Protein AF-A0A5T4PR77-F1 (afdb_monomer_lite)

Structure (mmCIF, N/CA/C/O backbone):
data_AF-A0A5T4PR77-F1
#
_entry.id   AF-A0A5T4PR77-F1
#
loop_
_atom_site.group_PDB
_atom_site.id
_atom_site.type_symbol
_atom_site.label_atom_id
_atom_site.label_alt_id
_atom_site.label_comp_id
_atom_site.label_asym_id
_atom_site.label_entity_id
_atom_site.label_seq_id
_atom_site.pdbx_PDB_ins_code
_atom_site.Cartn_x
_atom_site.Cartn_y
_atom_site.Cartn_z
_atom_site.occupancy
_atom_site.B_iso_or_equiv
_atom_site.auth_seq_id
_atom_site.auth_comp_id
_atom_site.auth_asym_id
_atom_site.auth_atom_id
_atom_site.pdbx_PDB_model_num
ATOM 1 N N . LYS A 1 1 ? 25.695 5.895 -19.991 1.00 68.62 1 LYS A N 1
ATOM 2 C CA . LYS A 1 1 ? 25.117 5.562 -18.665 1.00 68.62 1 LYS A CA 1
ATOM 3 C C . LYS A 1 1 ? 23.601 5.610 -18.777 1.00 68.62 1 LYS A C 1
ATOM 5 O O . LYS A 1 1 ? 23.110 6.420 -19.554 1.00 68.62 1 LYS A O 1
ATOM 10 N N . LYS A 1 2 ? 22.877 4.749 -18.058 1.00 84.50 2 LYS A N 1
ATOM 11 C CA . LYS A 1 2 ? 21.403 4.702 -18.085 1.00 84.50 2 LYS A CA 1
ATOM 12 C C . LYS A 1 2 ? 20.822 5.110 -16.736 1.00 84.50 2 LYS A C 1
ATOM 14 O O . LYS A 1 2 ? 21.389 4.762 -15.707 1.00 84.50 2 LYS A O 1
ATOM 19 N N . ILE A 1 3 ? 19.683 5.792 -16.725 1.00 86.69 3 ILE A N 1
ATOM 20 C CA . ILE A 1 3 ? 18.916 6.041 -15.499 1.00 86.69 3 ILE A CA 1
ATOM 21 C C . ILE A 1 3 ? 17.688 5.137 -15.555 1.00 86.69 3 ILE A C 1
ATOM 23 O O . ILE A 1 3 ? 16.826 5.313 -16.407 1.00 86.69 3 ILE A O 1
ATOM 27 N N . VAL A 1 4 ? 17.635 4.149 -14.665 1.00 89.81 4 VAL A N 1
ATOM 28 C CA . VAL A 1 4 ? 16.518 3.186 -14.559 1.00 89.81 4 VAL A CA 1
ATOM 29 C C . VAL A 1 4 ? 15.813 3.253 -13.210 1.00 89.81 4 VAL A C 1
ATOM 31 O O . VAL A 1 4 ? 14.782 2.620 -13.021 1.00 89.81 4 VAL A O 1
ATOM 34 N N . SER A 1 5 ? 16.372 4.017 -12.270 1.00 91.00 5 SER A N 1
ATOM 35 C CA . SER A 1 5 ? 15.780 4.208 -10.953 1.00 91.00 5 SER A CA 1
ATOM 36 C C . SER A 1 5 ? 15.000 5.515 -10.903 1.00 91.00 5 SER A C 1
ATOM 38 O O . SER A 1 5 ? 15.427 6.537 -11.446 1.00 91.00 5 SER A O 1
ATOM 40 N N . ILE A 1 6 ? 13.860 5.473 -10.227 1.00 90.62 6 ILE A N 1
ATOM 41 C CA . ILE A 1 6 ? 13.004 6.617 -9.945 1.00 90.62 6 ILE A CA 1
ATOM 42 C C . ILE A 1 6 ? 13.008 6.885 -8.443 1.00 90.62 6 ILE A C 1
ATOM 44 O O . ILE A 1 6 ? 12.949 5.963 -7.635 1.00 90.62 6 ILE A O 1
ATOM 48 N N . GLY A 1 7 ? 13.133 8.151 -8.069 1.00 90.19 7 GLY A N 1
ATOM 49 C CA . GLY A 1 7 ? 13.049 8.616 -6.695 1.00 90.19 7 GLY A CA 1
ATOM 50 C C . GLY A 1 7 ? 11.728 9.341 -6.520 1.00 90.19 7 GLY A C 1
ATOM 51 O O . GLY A 1 7 ? 11.489 10.308 -7.242 1.00 90.19 7 GLY A O 1
ATOM 52 N N . ILE A 1 8 ? 10.892 8.881 -5.595 1.00 89.12 8 ILE A N 1
ATOM 53 C CA . ILE A 1 8 ? 9.577 9.463 -5.339 1.00 89.12 8 ILE A CA 1
ATOM 54 C C . ILE A 1 8 ? 9.589 10.172 -3.986 1.00 89.12 8 ILE A C 1
ATOM 56 O O . ILE A 1 8 ? 9.955 9.583 -2.965 1.00 89.12 8 ILE A O 1
ATOM 60 N N . GLU A 1 9 ? 9.207 11.444 -4.009 1.00 86.56 9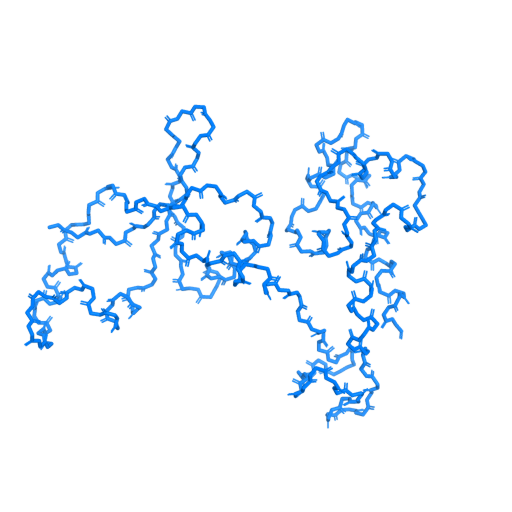 GLU A N 1
ATOM 61 C CA . GLU A 1 9 ? 9.025 12.294 -2.830 1.00 86.56 9 GLU A CA 1
ATOM 62 C C . GLU A 1 9 ? 7.549 12.272 -2.377 1.00 86.56 9 GLU A C 1
ATOM 64 O O . GLU A 1 9 ? 6.645 12.028 -3.184 1.00 86.56 9 GLU A O 1
ATOM 69 N N . ASP A 1 10 ? 7.310 12.536 -1.089 1.00 75.75 10 ASP A N 1
ATOM 70 C CA . ASP A 1 10 ? 5.979 12.712 -0.479 1.00 75.75 10 ASP A CA 1
ATOM 71 C C . ASP A 1 10 ? 5.039 11.488 -0.505 1.00 75.75 10 ASP A C 1
ATOM 73 O O . ASP A 1 10 ? 3.819 11.616 -0.619 1.00 75.75 10 ASP A O 1
ATOM 77 N N . LEU A 1 11 ? 5.580 10.280 -0.327 1.00 73.62 11 LEU A N 1
ATOM 78 C CA . LEU A 1 11 ? 4.808 9.029 -0.222 1.00 73.62 11 LEU A CA 1
ATOM 79 C C . LEU A 1 11 ? 4.141 8.822 1.154 1.00 73.62 11 LEU A C 1
ATOM 81 O O . LEU A 1 11 ? 4.173 7.735 1.717 1.00 73.62 11 LEU A O 1
ATOM 85 N N . ASN A 1 12 ? 3.527 9.858 1.720 1.00 69.19 12 ASN A N 1
ATOM 86 C CA . ASN A 1 12 ? 3.071 9.846 3.118 1.00 69.19 12 ASN A CA 1
ATOM 87 C C . ASN A 1 12 ? 1.622 9.353 3.299 1.00 69.19 12 ASN A C 1
ATOM 89 O O . ASN A 1 12 ? 0.987 9.688 4.297 1.00 69.19 12 ASN A O 1
ATOM 93 N N . THR A 1 13 ? 1.065 8.615 2.332 1.00 77.12 13 THR A N 1
ATOM 94 C CA . THR A 1 13 ? -0.332 8.151 2.389 1.00 77.12 13 THR A CA 1
ATOM 95 C C . THR A 1 13 ? -0.417 6.629 2.393 1.00 77.12 13 THR A C 1
ATOM 97 O O . THR A 1 13 ? 0.138 5.958 1.523 1.00 77.12 13 THR A O 1
ATOM 100 N N . ASP A 1 14 ? -1.183 6.082 3.338 1.00 78.31 14 ASP A N 1
ATOM 101 C CA . ASP A 1 14 ? -1.357 4.634 3.512 1.00 78.31 14 ASP A CA 1
ATOM 102 C C . ASP A 1 14 ? -1.921 3.945 2.259 1.00 78.31 14 ASP A C 1
ATOM 104 O O . ASP A 1 14 ? -1.537 2.819 1.932 1.00 78.31 14 ASP A O 1
ATOM 108 N N . LYS A 1 15 ? -2.799 4.636 1.516 1.00 80.12 15 LYS A N 1
ATOM 109 C CA . LYS A 1 15 ? -3.360 4.138 0.250 1.00 80.12 15 LYS A CA 1
ATOM 110 C C . LYS A 1 15 ? -2.268 3.872 -0.784 1.00 80.12 15 LYS A C 1
ATOM 112 O O . LYS A 1 15 ? -2.234 2.798 -1.382 1.00 80.12 15 LYS A O 1
ATOM 117 N N . ILE A 1 16 ? -1.359 4.826 -0.981 1.00 84.38 16 ILE A N 1
ATOM 118 C CA . ILE A 1 16 ? -0.278 4.688 -1.962 1.00 84.38 16 ILE A CA 1
ATOM 119 C C . ILE A 1 16 ? 0.772 3.700 -1.482 1.00 84.38 16 ILE A C 1
ATOM 121 O O . ILE A 1 16 ? 1.260 2.911 -2.285 1.00 84.38 16 ILE A O 1
ATOM 125 N N . GLU A 1 17 ? 1.053 3.661 -0.183 1.00 84.81 17 GLU A N 1
ATOM 126 C CA . GLU A 1 17 ? 1.957 2.670 0.400 1.00 84.81 17 GLU A CA 1
ATOM 127 C C . GLU A 1 17 ? 1.484 1.235 0.116 1.00 84.81 17 GLU A C 1
ATOM 129 O O . GLU A 1 17 ? 2.275 0.349 -0.230 1.00 84.81 17 GLU A O 1
ATOM 134 N N . ARG A 1 18 ? 0.166 1.010 0.183 1.00 84.75 18 ARG A N 1
ATOM 135 C CA . ARG A 1 18 ? -0.454 -0.269 -0.165 1.00 84.75 18 ARG A CA 1
ATOM 136 C C . ARG A 1 18 ? -0.342 -0.586 -1.653 1.00 84.75 18 ARG A C 1
ATOM 138 O O . ARG A 1 18 ? -0.012 -1.720 -1.988 1.00 84.75 18 ARG A O 1
ATOM 145 N N . VAL A 1 19 ? -0.561 0.396 -2.529 1.00 87.75 19 VAL A N 1
ATOM 146 C CA . VAL A 1 19 ? -0.381 0.229 -3.982 1.00 87.75 19 VAL A CA 1
ATOM 147 C C . VAL A 1 19 ? 1.074 -0.087 -4.323 1.00 87.75 19 VAL A C 1
ATOM 149 O O . VAL A 1 19 ? 1.328 -1.048 -5.038 1.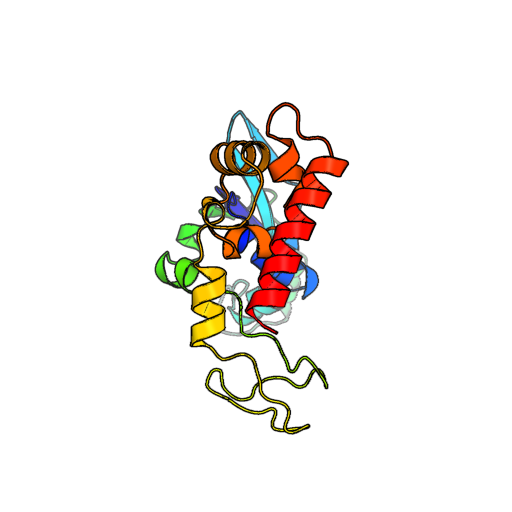00 87.75 19 VAL A O 1
ATOM 152 N N . ILE A 1 20 ? 2.035 0.663 -3.781 1.00 89.69 20 ILE A N 1
ATOM 153 C CA . ILE A 1 20 ? 3.470 0.423 -3.992 1.00 89.69 20 ILE A CA 1
ATOM 154 C C . ILE A 1 20 ? 3.839 -0.979 -3.533 1.00 89.69 20 ILE A C 1
ATOM 156 O O . ILE A 1 20 ? 4.502 -1.710 -4.261 1.00 89.69 20 ILE A O 1
ATOM 160 N N . SER A 1 21 ? 3.358 -1.382 -2.361 1.00 88.62 21 SER A N 1
ATOM 161 C CA . SER A 1 21 ? 3.607 -2.728 -1.866 1.00 88.62 21 SER A CA 1
ATOM 162 C C . SER A 1 21 ? 3.029 -3.805 -2.777 1.00 88.62 21 SER A C 1
ATOM 164 O O . SER A 1 21 ? 3.719 -4.771 -3.066 1.00 88.62 21 SER A O 1
ATOM 166 N N . PHE A 1 22 ? 1.801 -3.625 -3.270 1.00 89.62 22 PHE A N 1
ATOM 167 C CA . PHE A 1 22 ? 1.204 -4.544 -4.237 1.00 89.62 22 PHE A CA 1
ATOM 168 C C . PHE A 1 22 ? 2.045 -4.632 -5.519 1.00 89.62 22 PHE A C 1
ATOM 170 O O . PHE A 1 22 ? 2.282 -5.724 -6.023 1.00 89.62 22 PHE A O 1
ATOM 177 N N . LEU A 1 23 ? 2.550 -3.501 -6.026 1.00 91.69 23 LEU A N 1
ATOM 178 C CA . LEU A 1 23 ? 3.436 -3.483 -7.194 1.00 91.69 23 LEU A CA 1
ATOM 179 C C . LEU A 1 23 ? 4.765 -4.204 -6.927 1.00 91.69 23 LEU A C 1
ATOM 181 O O . LEU A 1 23 ? 5.283 -4.856 -7.832 1.00 91.69 23 LEU A O 1
ATOM 185 N N . ILE A 1 24 ? 5.303 -4.105 -5.708 1.00 92.38 24 ILE A N 1
ATOM 186 C CA . ILE A 1 24 ? 6.510 -4.829 -5.290 1.00 92.38 24 ILE A CA 1
ATOM 187 C C . ILE A 1 24 ? 6.237 -6.332 -5.195 1.00 92.38 24 ILE A C 1
ATOM 189 O O . ILE A 1 24 ? 6.974 -7.128 -5.769 1.00 92.38 24 ILE A O 1
ATOM 193 N N . GLU A 1 25 ? 5.154 -6.723 -4.525 1.00 91.69 25 GLU A N 1
ATOM 194 C CA . GLU A 1 25 ? 4.728 -8.118 -4.360 1.00 91.69 25 GLU A CA 1
ATOM 195 C C . GLU A 1 25 ? 4.424 -8.784 -5.714 1.00 91.69 25 GLU A C 1
ATOM 197 O O . GLU A 1 25 ? 4.760 -9.946 -5.927 1.00 91.69 25 GLU A O 1
ATOM 202 N N . ALA A 1 26 ? 3.861 -8.032 -6.664 1.00 92.88 26 ALA A N 1
ATOM 203 C CA . ALA A 1 26 ? 3.625 -8.478 -8.035 1.00 92.88 26 ALA A CA 1
ATOM 204 C C . ALA A 1 26 ? 4.892 -8.485 -8.919 1.00 92.88 26 ALA A C 1
ATOM 206 O O . ALA A 1 26 ? 4.813 -8.844 -10.094 1.00 92.88 26 ALA A O 1
ATOM 207 N N . GLY A 1 27 ? 6.051 -8.062 -8.398 1.00 92.06 27 GLY A N 1
ATOM 208 C CA . GLY A 1 27 ? 7.317 -8.007 -9.138 1.00 92.06 27 GLY A CA 1
ATOM 209 C C . GLY A 1 27 ? 7.378 -6.915 -10.212 1.00 92.06 27 GLY A C 1
ATOM 210 O O . GLY A 1 27 ? 8.222 -6.967 -11.103 1.00 92.06 27 GLY A O 1
ATOM 211 N N . LEU A 1 28 ? 6.487 -5.923 -10.162 1.00 93.62 28 LEU A N 1
ATOM 212 C CA . LEU A 1 28 ? 6.427 -4.827 -11.136 1.00 93.62 28 LEU A CA 1
ATOM 213 C C . LEU A 1 28 ? 7.348 -3.660 -10.758 1.00 93.62 28 LEU A C 1
ATOM 215 O O . LEU A 1 28 ? 7.720 -2.850 -11.613 1.00 93.62 28 LEU A O 1
ATOM 219 N N . LEU A 1 29 ? 7.713 -3.575 -9.481 1.00 93.88 29 LEU A N 1
ATOM 220 C CA . LEU A 1 29 ? 8.524 -2.519 -8.899 1.00 93.88 29 LEU A CA 1
ATOM 221 C C . LEU A 1 29 ? 9.511 -3.129 -7.895 1.00 93.88 29 LEU A C 1
ATOM 223 O O . LEU A 1 29 ? 9.145 -4.007 -7.126 1.00 93.88 29 LEU A O 1
ATOM 227 N N . TYR A 1 30 ? 10.747 -2.648 -7.863 1.00 92.06 30 TYR A N 1
ATOM 228 C CA . TYR A 1 30 ? 11.762 -3.112 -6.916 1.00 92.06 30 TYR A CA 1
ATOM 229 C C . TYR A 1 30 ? 12.178 -1.971 -5.997 1.00 92.06 30 TYR A C 1
ATOM 231 O O . TYR A 1 30 ? 12.584 -0.917 -6.492 1.00 92.06 30 TYR A O 1
ATOM 239 N N . ASP A 1 31 ? 12.083 -2.172 -4.682 1.00 90.25 31 ASP A N 1
ATOM 240 C CA . ASP A 1 31 ? 12.514 -1.182 -3.690 1.00 90.25 31 ASP A CA 1
ATOM 241 C C . ASP A 1 31 ? 14.047 -1.137 -3.601 1.00 90.25 31 ASP A C 1
ATOM 243 O O . ASP A 1 31 ? 14.731 -2.161 -3.653 1.00 90.25 31 ASP A O 1
ATOM 247 N N . LEU A 1 32 ? 14.590 0.070 -3.495 1.00 87.12 32 LEU A N 1
ATOM 248 C CA . LEU A 1 32 ? 16.012 0.337 -3.325 1.00 87.12 32 LEU A CA 1
ATOM 249 C C . LEU A 1 32 ? 16.226 1.070 -2.002 1.00 87.12 32 LEU A C 1
ATOM 251 O O . LEU A 1 32 ? 15.339 1.750 -1.492 1.00 87.12 32 LEU A O 1
ATOM 255 N N . SER A 1 33 ? 17.449 1.013 -1.471 1.00 78.75 33 SER A N 1
ATOM 256 C CA . SER A 1 33 ? 17.785 1.740 -0.247 1.00 78.75 33 SER A CA 1
ATOM 257 C C . SER A 1 33 ? 17.443 3.231 -0.364 1.00 78.75 33 SER A C 1
ATOM 259 O O . SER A 1 33 ? 17.912 3.948 -1.260 1.00 78.75 33 SER A O 1
ATOM 261 N N . SER A 1 34 ? 16.595 3.694 0.557 1.00 71.81 34 SER A N 1
ATOM 262 C CA . SER A 1 34 ? 16.190 5.093 0.645 1.00 71.81 34 SER A CA 1
ATOM 263 C C . SER A 1 34 ? 17.390 5.965 0.991 1.00 71.81 34 SER A C 1
ATOM 265 O O . SER A 1 34 ? 18.185 5.620 1.866 1.00 71.81 34 SER A O 1
ATOM 267 N N . THR A 1 35 ? 17.492 7.125 0.354 1.00 65.69 35 THR A N 1
ATOM 268 C CA . THR A 1 35 ? 18.527 8.115 0.663 1.00 65.69 35 THR A CA 1
ATOM 269 C C . THR A 1 35 ? 17.874 9.318 1.328 1.00 65.69 35 THR A C 1
ATOM 271 O O . THR A 1 35 ? 17.074 10.015 0.702 1.00 65.69 35 THR A O 1
ATOM 274 N N . SER A 1 36 ? 18.204 9.555 2.599 1.00 60.91 36 SER A N 1
ATOM 275 C CA . SER A 1 36 ? 17.809 10.773 3.309 1.00 60.91 36 SER A CA 1
ATOM 276 C C . SER A 1 36 ? 18.764 11.904 2.935 1.00 60.91 36 SER A C 1
ATOM 278 O O . SER A 1 36 ? 19.977 11.759 3.074 1.00 60.91 36 SER A O 1
ATOM 280 N N . HIS A 1 37 ? 18.229 13.023 2.445 1.00 58.97 37 HIS A N 1
ATOM 281 C CA . HIS A 1 37 ? 19.014 14.215 2.099 1.00 58.97 37 HIS A CA 1
ATOM 282 C C . HIS A 1 37 ? 18.934 15.318 3.173 1.00 58.97 37 HIS A C 1
ATOM 284 O O . HIS A 1 37 ? 19.256 16.469 2.890 1.00 58.97 37 HIS A O 1
ATOM 290 N N . GLY A 1 38 ? 18.518 14.982 4.399 1.00 55.75 38 GLY A N 1
ATOM 291 C CA . GLY A 1 38 ? 18.371 15.925 5.511 1.00 55.75 38 GLY A CA 1
ATOM 292 C C . GLY A 1 38 ? 16.952 15.959 6.081 1.00 55.75 38 GLY A C 1
ATOM 293 O O . GLY A 1 38 ? 16.121 15.099 5.779 1.00 55.75 38 GLY A O 1
ATOM 294 N N . VAL A 1 39 ? 16.680 16.946 6.938 1.00 49.69 39 VAL A N 1
ATOM 295 C CA . VAL A 1 39 ? 15.422 17.051 7.693 1.00 49.69 39 VAL A CA 1
ATOM 296 C C . VAL A 1 39 ? 14.229 17.180 6.737 1.00 49.69 39 VAL A C 1
ATOM 298 O O . VAL A 1 39 ? 14.112 18.152 5.996 1.00 49.69 39 VAL A O 1
ATOM 301 N N . GLY A 1 40 ? 13.337 16.186 6.764 1.00 54.53 40 GLY A N 1
ATOM 302 C CA . GLY A 1 40 ? 12.013 16.244 6.135 1.00 54.53 40 GLY A CA 1
ATOM 303 C C . GLY A 1 40 ? 11.913 15.813 4.668 1.00 54.53 40 GLY A C 1
ATOM 304 O O . GLY A 1 40 ? 10.818 15.872 4.122 1.00 54.53 40 GLY A O 1
ATOM 305 N N . ARG A 1 41 ? 12.997 15.363 4.018 1.00 60.97 41 ARG A N 1
ATOM 306 C CA . ARG A 1 41 ? 12.954 14.892 2.617 1.00 60.97 41 ARG A CA 1
ATOM 307 C C . ARG A 1 41 ? 13.546 13.494 2.477 1.00 60.97 41 ARG A C 1
ATOM 309 O O . ARG A 1 41 ? 14.725 13.320 2.157 1.00 60.97 41 ARG A O 1
ATOM 316 N N . THR A 1 42 ? 12.717 12.489 2.734 1.00 69.56 42 THR A N 1
ATOM 317 C CA . THR A 1 42 ? 13.031 11.088 2.454 1.00 69.56 42 THR A CA 1
ATOM 318 C C . THR A 1 42 ? 12.699 10.781 0.996 1.00 69.56 42 THR A C 1
ATOM 320 O O . THR A 1 42 ? 11.545 10.821 0.580 1.00 69.56 42 THR A O 1
ATOM 323 N N . LEU A 1 43 ? 13.725 10.477 0.199 1.00 82.25 43 LEU A N 1
ATOM 324 C CA . LEU A 1 43 ? 13.546 10.035 -1.181 1.00 82.25 43 LEU A CA 1
ATOM 325 C C . LEU A 1 43 ? 13.511 8.506 -1.203 1.00 82.25 43 LEU A C 1
ATOM 327 O O . LEU A 1 43 ? 14.547 7.857 -1.009 1.00 82.25 43 LEU A O 1
ATOM 331 N N . ARG A 1 44 ? 12.332 7.925 -1.441 1.00 87.56 44 ARG A N 1
ATOM 332 C CA . ARG A 1 44 ? 12.217 6.480 -1.676 1.00 87.56 44 ARG A CA 1
ATOM 333 C C . ARG A 1 44 ? 12.551 6.176 -3.120 1.00 87.56 44 ARG A C 1
ATOM 335 O O . ARG A 1 44 ? 12.151 6.911 -4.020 1.00 87.56 44 ARG A O 1
ATOM 342 N N . ARG A 1 45 ? 13.335 5.129 -3.338 1.00 90.69 45 ARG A N 1
ATOM 343 C CA . ARG A 1 45 ? 13.930 4.829 -4.636 1.00 90.69 45 ARG A CA 1
ATOM 344 C C . ARG A 1 45 ? 13.412 3.494 -5.115 1.00 90.69 45 ARG A C 1
ATOM 346 O O . ARG A 1 45 ? 13.424 2.532 -4.366 1.00 90.69 45 ARG A O 1
ATOM 353 N N . PHE A 1 46 ? 13.025 3.439 -6.377 1.00 92.62 46 PHE A N 1
ATOM 354 C CA . PHE A 1 46 ? 12.472 2.240 -6.976 1.00 92.62 46 PHE A CA 1
ATOM 355 C C . PHE A 1 46 ? 13.078 1.990 -8.348 1.00 92.62 46 PHE A C 1
ATOM 357 O O . PHE A 1 46 ? 13.455 2.930 -9.049 1.00 92.62 46 PHE A O 1
ATOM 364 N N . THR A 1 47 ? 13.138 0.728 -8.753 1.00 93.00 47 THR A N 1
ATOM 365 C CA . THR A 1 47 ? 13.420 0.338 -10.138 1.00 93.00 47 THR A CA 1
ATOM 366 C C . THR A 1 47 ? 12.165 -0.310 -10.713 1.00 93.00 47 THR A C 1
ATOM 368 O O . THR A 1 47 ? 11.746 -1.345 -10.197 1.00 93.00 47 THR A O 1
ATOM 371 N N . PRO A 1 48 ? 11.527 0.269 -11.743 1.00 93.44 48 PRO A N 1
ATOM 372 C CA . PRO A 1 48 ? 10.451 -0.406 -12.457 1.00 93.44 48 PRO A CA 1
ATOM 373 C C . PRO A 1 48 ? 10.971 -1.678 -13.124 1.00 93.44 48 PRO A C 1
ATOM 375 O O . PRO A 1 48 ? 12.127 -1.735 -13.552 1.00 93.44 48 PRO A O 1
ATOM 378 N N . HIS A 1 49 ? 10.115 -2.685 -13.269 1.00 94.19 49 HIS A N 1
ATOM 379 C CA . HIS A 1 49 ? 10.494 -3.889 -13.994 1.00 94.19 49 HIS A CA 1
ATOM 380 C C . HIS A 1 49 ? 10.918 -3.545 -15.434 1.00 94.19 49 HIS A C 1
ATOM 382 O O . HIS A 1 49 ? 10.209 -2.850 -16.168 1.00 94.19 49 HIS A O 1
ATOM 388 N N . TYR A 1 50 ? 12.075 -4.058 -15.860 1.00 91.62 50 TYR A N 1
ATOM 389 C CA . TYR A 1 50 ? 12.708 -3.686 -17.130 1.00 91.62 50 TYR A CA 1
ATOM 390 C C . TYR A 1 50 ? 11.833 -3.973 -18.350 1.00 91.62 50 TYR A C 1
ATOM 392 O O . TYR A 1 50 ? 11.897 -3.231 -19.324 1.00 91.62 50 TYR A O 1
ATOM 400 N N . ALA A 1 51 ? 10.973 -4.995 -18.290 1.00 91.19 51 ALA A N 1
ATOM 401 C CA . ALA A 1 51 ? 10.002 -5.272 -19.350 1.00 91.19 51 ALA A CA 1
ATOM 402 C C . ALA A 1 51 ? 9.136 -4.047 -19.697 1.00 91.19 51 ALA A C 1
ATOM 404 O O . ALA A 1 51 ? 8.893 -3.801 -20.875 1.00 91.19 51 ALA A O 1
ATOM 405 N N . PHE A 1 52 ? 8.729 -3.237 -18.710 1.00 91.19 52 PHE A N 1
ATOM 406 C CA . PHE A 1 52 ? 7.983 -2.002 -18.972 1.00 91.19 52 PHE A CA 1
ATOM 407 C C . PHE A 1 52 ? 8.856 -0.950 -19.653 1.00 91.19 52 PHE A C 1
ATOM 409 O O . PHE A 1 52 ? 8.433 -0.346 -20.631 1.00 91.19 52 PHE A O 1
ATOM 416 N N . LEU A 1 53 ? 10.099 -0.778 -19.196 1.00 89.44 53 LEU A N 1
ATOM 417 C CA . LEU A 1 53 ? 11.040 0.172 -19.798 1.00 89.44 53 LEU A CA 1
ATOM 418 C C . LEU A 1 53 ? 11.371 -0.196 -21.255 1.00 89.44 53 LEU A C 1
ATOM 420 O O . LEU A 1 53 ? 11.468 0.674 -22.118 1.00 89.44 53 LEU A O 1
ATOM 424 N N . ILE A 1 54 ? 11.514 -1.492 -21.541 1.00 89.19 54 ILE A N 1
ATOM 425 C CA . ILE A 1 54 ? 11.754 -2.013 -22.891 1.00 89.19 54 ILE A CA 1
ATOM 426 C C . ILE A 1 54 ? 10.510 -1.826 -23.765 1.00 89.19 54 ILE A C 1
ATOM 428 O O . ILE A 1 54 ? 10.632 -1.347 -24.893 1.00 89.19 54 ILE A O 1
ATOM 432 N N . LYS A 1 55 ? 9.318 -2.153 -23.244 1.00 89.81 55 LYS A N 1
ATOM 433 C CA . LYS A 1 55 ? 8.037 -1.979 -23.946 1.00 89.81 55 LYS A CA 1
ATOM 434 C C . LYS A 1 55 ? 7.806 -0.522 -24.353 1.00 89.81 55 LYS A C 1
ATOM 436 O O . LYS A 1 55 ? 7.462 -0.265 -25.502 1.00 89.81 55 LYS A O 1
ATOM 441 N N . GLU A 1 56 ? 8.073 0.413 -23.444 1.00 89.00 56 GLU A N 1
ATOM 442 C CA . GLU A 1 56 ? 7.975 1.860 -23.685 1.00 89.00 56 GLU A CA 1
ATOM 443 C C . GLU A 1 56 ? 9.172 2.424 -24.474 1.00 89.00 56 GLU A C 1
ATOM 445 O O . GLU A 1 56 ? 9.321 3.635 -24.621 1.00 89.00 56 GLU A O 1
ATOM 450 N N . LYS A 1 57 ? 10.043 1.553 -25.007 1.00 87.00 57 LYS A N 1
ATOM 451 C CA . LYS A 1 57 ? 11.190 1.903 -25.858 1.00 87.00 57 LYS A CA 1
ATOM 452 C C . LYS A 1 57 ? 12.162 2.902 -25.217 1.00 87.00 57 LYS A C 1
ATOM 454 O O . LYS A 1 57 ? 12.891 3.580 -25.936 1.00 87.00 57 LYS A O 1
ATOM 459 N N . ILE A 1 58 ? 12.264 2.925 -23.886 1.00 86.25 58 ILE A N 1
ATOM 460 C CA . ILE A 1 58 ? 13.112 3.865 -23.127 1.00 86.25 58 ILE A CA 1
ATOM 461 C C . ILE A 1 58 ? 14.598 3.745 -23.502 1.00 86.25 58 ILE A C 1
ATOM 463 O O . ILE A 1 58 ? 15.336 4.724 -23.465 1.00 86.25 58 ILE A O 1
ATOM 467 N N . PHE A 1 59 ? 15.041 2.549 -23.896 1.00 85.81 59 PHE A N 1
ATOM 468 C CA . PHE A 1 59 ? 16.425 2.280 -24.302 1.00 85.81 59 PHE A CA 1
ATOM 469 C C . PHE A 1 59 ? 16.665 2.417 -25.817 1.00 85.81 59 PHE A C 1
ATOM 471 O O . PHE A 1 59 ? 17.738 2.064 -26.299 1.00 85.81 59 PHE A O 1
ATOM 478 N N . SER A 1 60 ? 15.685 2.891 -26.592 1.00 81.50 60 SER A N 1
ATOM 479 C CA . SER A 1 60 ? 15.830 3.026 -28.047 1.00 81.50 60 SER A CA 1
ATOM 480 C C . SER A 1 60 ? 16.469 4.367 -28.399 1.00 81.50 60 SER A C 1
ATOM 482 O O . SER A 1 60 ? 15.891 5.420 -28.157 1.00 81.50 60 SER A O 1
ATOM 484 N N . VAL A 1 61 ? 17.665 4.326 -28.988 1.00 73.50 61 VAL A N 1
ATOM 485 C CA . VAL A 1 61 ? 18.411 5.530 -29.408 1.00 73.50 61 VAL A CA 1
ATOM 486 C C . VAL A 1 61 ? 18.052 5.954 -30.839 1.00 73.50 61 VAL A C 1
ATOM 488 O O . VAL A 1 61 ? 18.178 7.122 -31.193 1.00 73.50 61 VAL A O 1
ATOM 491 N N . SER A 1 62 ? 17.578 5.023 -31.670 1.00 73.38 62 SER A N 1
ATOM 492 C CA . SER A 1 62 ? 17.240 5.257 -33.076 1.00 73.38 62 SER A CA 1
ATOM 493 C C . SER A 1 62 ? 15.826 4.783 -33.417 1.00 73.38 62 SER A C 1
ATOM 495 O O . SER A 1 62 ? 15.164 4.085 -32.645 1.00 73.38 62 SER A O 1
ATOM 497 N N . ARG A 1 63 ? 15.340 5.182 -34.598 1.00 69.44 63 ARG A N 1
ATOM 498 C CA . ARG A 1 63 ? 14.045 4.752 -35.134 1.00 69.44 63 ARG A CA 1
ATOM 499 C C . ARG A 1 63 ? 14.139 3.271 -35.534 1.00 69.44 63 ARG A C 1
ATOM 501 O O . ARG A 1 63 ? 14.579 2.956 -36.632 1.00 69.44 63 ARG A O 1
ATOM 508 N N . GLY A 1 64 ? 13.767 2.366 -34.631 1.00 73.56 64 GLY A N 1
ATOM 509 C CA . GLY A 1 64 ? 13.772 0.918 -34.871 1.00 73.56 64 GLY A CA 1
ATOM 510 C C . GLY A 1 64 ? 14.197 0.112 -33.643 1.00 73.56 64 GLY A C 1
ATOM 511 O O . GLY A 1 64 ? 14.694 0.667 -32.668 1.00 73.56 64 GLY A O 1
ATOM 512 N N . PHE A 1 65 ? 13.981 -1.204 -33.677 1.00 80.88 65 PHE A N 1
ATOM 513 C CA . PHE A 1 65 ? 14.451 -2.116 -32.633 1.00 80.88 65 PHE A CA 1
ATOM 514 C C . PHE A 1 65 ? 15.799 -2.714 -33.043 1.00 80.88 65 PHE A C 1
ATOM 516 O O . PHE A 1 65 ? 15.896 -3.359 -34.083 1.00 80.88 65 PHE A O 1
ATOM 523 N N . ASN A 1 66 ? 16.832 -2.510 -32.225 1.00 85.44 66 ASN A N 1
ATOM 524 C CA . ASN A 1 66 ? 18.142 -3.134 -32.401 1.00 85.44 66 ASN A CA 1
ATOM 525 C C . ASN A 1 66 ? 18.503 -3.887 -31.114 1.00 85.44 66 ASN A C 1
ATOM 527 O O . ASN A 1 66 ? 18.790 -3.267 -30.088 1.00 85.44 66 ASN A O 1
ATOM 531 N N . ALA A 1 67 ? 18.469 -5.220 -31.183 1.00 86.69 67 ALA A N 1
ATOM 532 C CA . ALA A 1 67 ? 18.722 -6.091 -30.039 1.00 86.69 67 ALA A CA 1
ATOM 533 C C . ALA A 1 67 ? 20.143 -5.922 -29.483 1.00 86.69 67 ALA A C 1
ATOM 535 O O . ALA A 1 67 ? 20.314 -5.831 -28.271 1.00 86.69 67 ALA A O 1
ATOM 536 N N . THR A 1 68 ? 21.146 -5.806 -30.354 1.00 88.81 68 THR A N 1
ATOM 537 C CA . THR A 1 68 ? 22.550 -5.639 -29.962 1.00 88.81 68 THR A CA 1
ATOM 538 C C . THR A 1 68 ? 22.747 -4.359 -29.158 1.00 88.81 68 THR A C 1
ATOM 540 O O . THR A 1 68 ? 23.294 -4.400 -28.060 1.00 88.81 68 THR A O 1
ATOM 543 N N . ASN A 1 69 ? 22.213 -3.236 -29.648 1.00 87.00 69 ASN A N 1
ATOM 544 C CA . ASN A 1 69 ? 22.287 -1.954 -28.944 1.00 87.00 69 ASN A CA 1
ATOM 545 C C . ASN A 1 69 ? 21.561 -2.003 -27.596 1.00 87.00 69 ASN A C 1
ATOM 547 O O . ASN A 1 69 ? 22.042 -1.439 -26.614 1.00 87.00 69 ASN A O 1
ATOM 551 N N . LEU A 1 70 ? 20.410 -2.678 -27.540 1.00 88.75 70 LEU A N 1
ATOM 552 C CA . LEU A 1 70 ? 19.660 -2.844 -26.301 1.00 88.75 70 LEU A CA 1
ATOM 553 C C . LEU A 1 70 ? 20.474 -3.628 -25.267 1.00 88.75 70 LEU A C 1
ATOM 555 O O . LEU A 1 70 ? 20.588 -3.163 -24.138 1.00 88.75 70 LEU A O 1
ATOM 559 N N . VAL A 1 71 ? 21.101 -4.744 -25.653 1.00 89.69 71 VAL A N 1
ATOM 560 C CA . VAL A 1 71 ? 21.998 -5.511 -24.770 1.00 89.69 71 VAL A CA 1
ATOM 561 C C . VAL A 1 71 ? 23.154 -4.634 -24.284 1.00 89.69 71 VAL A C 1
ATOM 563 O O . VAL A 1 71 ? 23.365 -4.527 -23.081 1.00 89.69 71 VAL A O 1
ATOM 566 N N . THR A 1 72 ? 23.813 -3.886 -25.178 1.00 90.44 72 THR A N 1
ATOM 567 C CA . THR A 1 72 ? 24.898 -2.966 -24.789 1.00 90.44 72 THR A CA 1
ATOM 568 C C . THR A 1 72 ? 24.445 -1.929 -23.752 1.00 90.44 72 THR A C 1
ATOM 570 O O . THR A 1 72 ? 25.167 -1.627 -22.801 1.00 90.44 72 THR A O 1
ATOM 573 N N . ILE A 1 73 ? 23.233 -1.384 -23.892 1.00 88.94 73 ILE A N 1
ATOM 574 C CA . ILE A 1 73 ? 22.667 -0.437 -22.920 1.00 88.94 73 ILE A CA 1
ATOM 575 C C . ILE A 1 73 ? 22.326 -1.143 -21.601 1.00 88.94 73 ILE A C 1
ATOM 577 O O . ILE A 1 73 ? 22.549 -0.580 -20.524 1.00 88.94 73 ILE A O 1
ATOM 581 N N . LEU A 1 74 ? 21.794 -2.364 -21.656 1.00 88.38 74 LEU A N 1
ATOM 582 C CA . LEU A 1 74 ? 21.460 -3.167 -20.480 1.00 88.38 74 LEU A CA 1
ATOM 583 C C . LEU A 1 74 ? 22.692 -3.628 -19.691 1.00 88.38 74 LEU A C 1
ATOM 585 O O . LEU A 1 74 ? 22.592 -3.701 -18.467 1.00 88.38 74 LEU A O 1
ATOM 589 N N . ASP A 1 75 ? 23.843 -3.786 -20.334 1.00 89.62 75 ASP A N 1
ATOM 590 C CA . ASP A 1 75 ? 25.112 -4.099 -19.665 1.00 89.62 75 ASP A CA 1
ATOM 591 C C . ASP A 1 75 ? 25.833 -2.848 -19.147 1.00 89.62 75 ASP A C 1
ATOM 593 O O . ASP A 1 75 ? 26.592 -2.902 -18.178 1.00 89.62 75 ASP A O 1
ATOM 597 N N . ALA A 1 76 ? 25.567 -1.679 -19.740 1.00 88.56 76 ALA A N 1
ATOM 598 C CA . ALA A 1 76 ? 26.174 -0.430 -19.295 1.00 88.56 76 ALA A CA 1
ATOM 599 C C . ALA A 1 76 ? 25.814 -0.106 -17.828 1.00 88.56 76 ALA A C 1
ATOM 601 O O . ALA A 1 76 ? 24.680 -0.340 -17.391 1.00 88.56 76 ALA A O 1
ATOM 602 N N . PRO A 1 77 ? 26.720 0.516 -17.057 1.00 85.50 77 PRO A N 1
ATOM 603 C CA . PRO A 1 77 ? 26.443 0.869 -15.672 1.00 85.50 77 PRO A CA 1
ATOM 604 C C . PRO A 1 77 ? 25.276 1.860 -15.561 1.00 85.50 77 PRO A C 1
ATOM 606 O O . PRO A 1 77 ? 25.157 2.830 -16.328 1.00 85.50 77 PRO A O 1
ATOM 609 N N . SER A 1 78 ? 24.417 1.610 -14.573 1.00 83.81 78 SER A N 1
ATOM 610 C CA . SER A 1 78 ? 23.338 2.519 -14.194 1.00 83.81 78 SER A CA 1
ATOM 611 C C . SER A 1 78 ? 23.890 3.738 -13.453 1.00 83.81 78 SER A C 1
ATOM 613 O O . SER A 1 78 ? 24.808 3.634 -12.638 1.00 83.81 78 SER A O 1
ATOM 615 N N . GLU A 1 79 ? 23.316 4.906 -13.723 1.00 85.69 79 GLU A N 1
ATOM 616 C CA . GLU A 1 79 ? 23.585 6.132 -12.980 1.00 85.69 79 GLU A CA 1
ATOM 617 C C . GLU A 1 79 ? 23.135 5.970 -11.522 1.00 85.69 79 GLU A C 1
ATOM 619 O O . GLU A 1 79 ? 22.082 5.392 -11.240 1.00 85.69 79 GLU A O 1
ATOM 624 N N . LYS A 1 80 ? 23.926 6.504 -10.584 1.00 80.94 80 LYS A N 1
ATOM 625 C CA . LYS A 1 80 ? 23.625 6.399 -9.148 1.00 80.94 80 LYS A CA 1
ATOM 626 C C . LYS A 1 80 ? 22.428 7.259 -8.743 1.00 80.94 80 LYS A C 1
ATOM 628 O O . LYS A 1 80 ? 21.691 6.892 -7.827 1.00 80.94 80 LYS A O 1
ATOM 633 N N . HIS A 1 81 ? 22.251 8.400 -9.406 1.00 83.50 81 HIS A N 1
ATOM 634 C CA . HIS A 1 81 ? 21.188 9.342 -9.095 1.00 83.50 81 HIS A CA 1
ATOM 635 C C . HIS A 1 81 ? 19.881 8.920 -9.775 1.00 83.50 81 HIS A C 1
ATOM 637 O O . HIS A 1 81 ? 19.850 8.791 -11.000 1.00 83.50 81 HIS A O 1
ATOM 643 N N . PRO A 1 82 ? 18.803 8.703 -9.003 1.00 87.31 82 PRO A N 1
ATOM 644 C CA . PRO A 1 82 ? 17.509 8.375 -9.573 1.00 87.31 82 PRO A CA 1
ATOM 645 C C . PRO A 1 82 ? 16.881 9.601 -10.243 1.00 87.31 82 PRO A C 1
ATOM 647 O O . PRO A 1 82 ? 17.140 10.745 -9.855 1.00 87.31 82 PRO A O 1
ATOM 650 N N . LEU A 1 83 ? 15.981 9.358 -11.194 1.00 88.81 83 LEU A N 1
ATOM 651 C CA . LEU A 1 83 ? 15.101 10.396 -11.715 1.00 88.81 83 LEU A CA 1
ATOM 652 C C . LEU A 1 83 ? 14.124 10.817 -10.612 1.00 88.81 83 LEU A C 1
ATOM 654 O O . LEU A 1 83 ? 13.315 10.006 -10.169 1.00 88.81 83 LEU A O 1
ATOM 658 N N . ARG A 1 84 ? 14.190 12.068 -10.155 1.00 88.06 84 ARG A N 1
ATOM 659 C CA . ARG A 1 84 ? 13.320 12.561 -9.079 1.00 88.06 84 ARG A CA 1
ATOM 660 C C . ARG A 1 84 ? 11.952 12.969 -9.609 1.00 88.06 84 ARG A C 1
ATOM 662 O O . ARG A 1 84 ? 11.860 13.693 -10.603 1.00 88.06 84 ARG A O 1
ATOM 669 N N . ARG A 1 85 ? 10.899 12.518 -8.935 1.00 89.19 85 ARG A N 1
ATOM 670 C CA . ARG A 1 85 ? 9.498 12.809 -9.246 1.00 89.19 85 ARG A CA 1
ATOM 671 C C . ARG A 1 85 ? 8.705 12.978 -7.952 1.00 89.19 85 ARG A C 1
ATOM 673 O O . ARG A 1 85 ? 8.966 12.295 -6.969 1.00 89.19 85 ARG A O 1
ATOM 680 N N . SER A 1 86 ? 7.721 13.870 -7.954 1.00 86.75 86 SER A N 1
ATOM 681 C CA . SER A 1 86 ? 6.719 13.920 -6.885 1.00 86.75 86 SER A CA 1
ATOM 682 C C . SER A 1 86 ? 5.613 12.905 -7.171 1.00 86.75 86 SER A C 1
ATOM 684 O O . SER A 1 86 ? 5.358 12.580 -8.335 1.00 86.75 86 SER A O 1
ATOM 686 N N . MET A 1 87 ? 4.915 12.431 -6.139 1.00 84.62 87 MET A N 1
ATOM 687 C CA . MET A 1 87 ? 3.786 11.505 -6.301 1.00 84.62 87 MET A CA 1
ATOM 688 C C . MET A 1 87 ? 2.759 12.001 -7.338 1.00 84.62 87 MET A C 1
ATOM 690 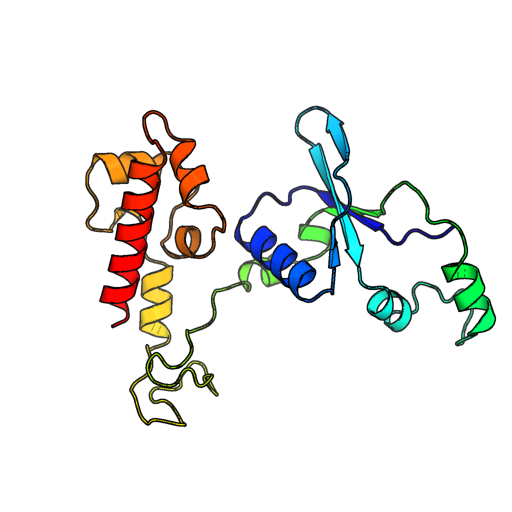O O . MET A 1 87 ? 2.405 11.270 -8.264 1.00 84.62 87 MET A O 1
ATOM 694 N N . TYR A 1 88 ? 2.349 13.271 -7.251 1.00 84.62 88 TYR A N 1
ATOM 695 C CA . TYR A 1 88 ? 1.352 13.850 -8.160 1.00 84.62 88 TYR A CA 1
ATOM 696 C C . TYR A 1 88 ? 1.857 14.099 -9.589 1.00 84.62 88 TYR A C 1
ATOM 698 O O . TYR A 1 88 ? 1.053 14.329 -10.488 1.00 84.62 88 TYR A O 1
ATOM 706 N N . SER A 1 89 ? 3.174 14.035 -9.824 1.00 86.25 89 SER A N 1
ATOM 707 C CA . SER A 1 89 ? 3.726 14.035 -11.186 1.00 86.25 89 SER A CA 1
ATOM 708 C C . SER A 1 89 ? 3.613 12.673 -11.878 1.00 86.25 89 SER A C 1
ATOM 710 O O . SER A 1 89 ? 3.723 12.601 -13.099 1.00 86.25 89 SER A O 1
ATOM 712 N N . LEU A 1 90 ? 3.402 11.599 -11.108 1.00 85.81 90 LEU A N 1
ATOM 713 C CA . LEU A 1 90 ? 3.265 10.230 -11.610 1.00 85.81 90 LEU A CA 1
ATOM 714 C C . LEU A 1 90 ? 1.806 9.791 -11.695 1.00 85.81 90 LEU A C 1
ATOM 716 O O . LEU A 1 90 ? 1.429 9.080 -12.622 1.00 85.81 90 LEU A O 1
ATOM 720 N N . ILE A 1 91 ? 0.988 10.209 -10.730 1.00 86.25 91 ILE A N 1
ATOM 721 C CA . ILE A 1 91 ? -0.428 9.856 -10.642 1.00 86.25 91 ILE A CA 1
ATOM 722 C C . ILE A 1 91 ? -1.217 11.150 -10.474 1.00 86.25 91 ILE A C 1
ATOM 724 O O . ILE A 1 91 ? -0.988 11.907 -9.532 1.00 86.25 91 ILE A O 1
ATOM 728 N N . THR A 1 92 ? -2.158 11.417 -11.381 1.00 86.56 92 THR A N 1
ATOM 729 C CA . THR A 1 92 ? -3.027 12.594 -11.268 1.00 86.56 92 THR A CA 1
ATOM 730 C C . THR A 1 92 ? -3.881 12.511 -10.004 1.00 86.56 92 THR A C 1
ATOM 732 O O . THR A 1 92 ? -4.227 11.425 -9.535 1.00 86.56 92 THR A O 1
ATOM 735 N N . LYS A 1 93 ? -4.277 13.666 -9.456 1.00 83.69 93 LYS A N 1
ATOM 736 C CA . LYS A 1 93 ? -5.132 13.716 -8.261 1.00 83.69 93 LYS A CA 1
ATOM 737 C C . LYS A 1 93 ? -6.442 12.934 -8.448 1.00 83.69 93 LYS A C 1
ATOM 739 O O . LYS A 1 93 ? -6.854 12.236 -7.530 1.00 83.69 93 LYS A O 1
ATOM 744 N N . GLN A 1 94 ? -7.040 12.980 -9.643 1.00 84.44 94 GLN A N 1
ATOM 745 C CA . GLN A 1 94 ? -8.249 12.206 -9.946 1.00 84.44 94 GLN A CA 1
ATOM 746 C C . GLN A 1 94 ? -7.999 10.694 -9.864 1.00 84.44 94 GLN A C 1
ATOM 748 O O . GLN A 1 94 ? -8.788 9.973 -9.260 1.00 84.44 94 GLN A O 1
ATOM 753 N N . ASN A 1 95 ? -6.884 10.211 -10.423 1.00 84.88 95 ASN A N 1
ATOM 754 C CA . ASN A 1 95 ? -6.535 8.791 -10.369 1.00 84.88 95 ASN A CA 1
ATOM 755 C C . ASN A 1 95 ? -6.226 8.345 -8.938 1.00 84.88 95 ASN A C 1
ATOM 757 O O . ASN A 1 95 ? -6.583 7.236 -8.562 1.00 84.88 95 ASN A O 1
ATOM 761 N N . TYR A 1 96 ? -5.600 9.211 -8.136 1.00 83.38 96 TYR A N 1
ATOM 762 C CA . TYR A 1 96 ? -5.371 8.954 -6.716 1.00 83.38 96 TYR A CA 1
ATOM 763 C C . TYR A 1 96 ? -6.690 8.806 -5.943 1.00 83.38 96 TYR A C 1
ATOM 765 O O . TYR A 1 96 ? -6.859 7.850 -5.193 1.00 83.38 96 TYR A O 1
ATOM 773 N N . GLU A 1 97 ? -7.645 9.715 -6.151 1.00 81.62 97 GLU A N 1
ATOM 774 C CA . GLU A 1 97 ? -8.961 9.666 -5.497 1.00 81.62 97 GLU A CA 1
ATOM 775 C C . GLU A 1 97 ? -9.811 8.472 -5.961 1.00 81.62 97 GLU A C 1
ATOM 777 O O . GLU A 1 97 ? -10.637 7.973 -5.197 1.00 81.62 97 GLU A O 1
ATOM 782 N N . ALA A 1 98 ? -9.580 7.973 -7.179 1.00 82.12 98 ALA A N 1
ATOM 783 C CA . ALA A 1 98 ? -10.224 6.769 -7.698 1.00 82.12 98 ALA A CA 1
ATOM 784 C C . ALA A 1 98 ? -9.706 5.467 -7.051 1.00 82.12 98 ALA A C 1
ATOM 786 O O . ALA A 1 98 ? -10.378 4.434 -7.141 1.00 82.12 98 ALA A O 1
ATOM 787 N N . ILE A 1 99 ? -8.544 5.493 -6.378 1.00 81.12 99 ILE A N 1
ATOM 788 C CA . ILE A 1 99 ? -8.033 4.339 -5.627 1.00 81.12 99 ILE A CA 1
ATOM 789 C C . ILE A 1 99 ? -8.957 4.095 -4.430 1.00 81.12 99 ILE A C 1
ATOM 791 O O . ILE A 1 99 ? -8.961 4.830 -3.435 1.00 81.12 99 ILE A O 1
ATOM 795 N N . SER A 1 100 ? -9.729 3.021 -4.534 1.00 76.06 100 SER A N 1
ATOM 796 C CA . SER A 1 100 ? -10.713 2.601 -3.545 1.00 76.06 100 SER A CA 1
ATOM 797 C C . SER A 1 100 ? -10.623 1.098 -3.306 1.00 76.06 100 SER A C 1
ATOM 799 O O . SER A 1 100 ? -10.081 0.342 -4.117 1.00 76.06 100 SER A O 1
ATOM 801 N N . LEU A 1 101 ? -11.134 0.665 -2.157 1.00 73.88 101 LEU A N 1
ATOM 802 C CA . LEU A 1 101 ? -11.282 -0.753 -1.860 1.00 73.88 101 LEU A CA 1
ATOM 803 C C . LEU A 1 101 ? -12.401 -1.336 -2.726 1.00 73.88 101 LEU A C 1
ATOM 805 O O . LEU A 1 101 ? -13.516 -0.815 -2.755 1.00 73.88 101 LEU A O 1
ATOM 809 N N . THR A 1 102 ? -12.093 -2.423 -3.426 1.00 75.81 102 THR A N 1
ATOM 810 C CA . THR A 1 102 ? -13.078 -3.177 -4.201 1.00 75.81 102 THR A CA 1
ATOM 811 C C . THR A 1 102 ? -13.967 -4.006 -3.284 1.00 75.81 102 THR A C 1
ATOM 813 O O . THR A 1 102 ? -13.596 -4.347 -2.157 1.00 75.81 102 THR A O 1
ATOM 816 N N . LEU A 1 103 ? -15.165 -4.331 -3.775 1.00 80.81 103 LEU A N 1
ATOM 817 C CA . LEU A 1 103 ? -16.096 -5.171 -3.036 1.00 80.81 103 LEU A CA 1
ATOM 818 C C . LEU A 1 103 ? -15.488 -6.554 -2.780 1.00 80.81 103 LEU A C 1
ATOM 820 O O . LEU A 1 103 ? -14.848 -7.124 -3.669 1.00 80.81 103 LEU A O 1
ATOM 824 N N . PRO A 1 104 ? -15.719 -7.134 -1.590 1.00 80.38 104 PRO A N 1
ATOM 825 C CA . PRO A 1 104 ? -15.180 -8.441 -1.267 1.00 80.38 104 PRO A CA 1
ATOM 826 C C . PRO A 1 104 ? -15.790 -9.521 -2.166 1.00 80.38 104 PRO A C 1
ATOM 828 O O . PRO A 1 104 ? -16.960 -9.449 -2.569 1.00 80.38 104 PRO A O 1
ATOM 831 N N . ASN A 1 105 ? -14.994 -10.555 -2.432 1.00 86.06 105 ASN A N 1
ATOM 832 C CA . ASN A 1 105 ? -15.449 -11.784 -3.077 1.00 86.06 105 ASN A CA 1
ATOM 833 C C . ASN A 1 105 ? -16.551 -12.472 -2.252 1.00 86.06 105 ASN A C 1
ATOM 835 O O . ASN A 1 105 ? -16.850 -12.086 -1.119 1.00 86.06 105 ASN A O 1
ATOM 839 N N . CYS A 1 106 ? -17.164 -13.515 -2.814 1.00 86.50 106 CYS A N 1
ATOM 840 C CA . CYS A 1 106 ? -18.184 -14.275 -2.100 1.00 86.50 106 CYS A CA 1
ATOM 841 C C . CYS A 1 106 ? -17.652 -14.814 -0.760 1.00 86.50 106 CYS A C 1
ATOM 843 O O . CYS A 1 106 ? -16.697 -15.586 -0.739 1.00 86.50 106 CYS A O 1
ATOM 845 N N . SER A 1 107 ? -18.330 -14.487 0.344 1.00 84.75 107 SER A N 1
ATOM 846 C CA . SER A 1 107 ? -17.960 -14.948 1.691 1.00 84.75 107 SER A CA 1
ATOM 847 C C . SER A 1 107 ? -18.115 -16.457 1.903 1.00 84.75 107 SER A C 1
ATOM 849 O O . SER A 1 107 ? -17.603 -16.982 2.882 1.00 84.75 107 SER A O 1
ATOM 851 N N . ASN A 1 108 ? -18.836 -17.154 1.018 1.00 88.19 108 ASN A N 1
ATOM 852 C CA . ASN A 1 108 ? -19.075 -18.596 1.128 1.00 88.19 108 ASN A CA 1
ATOM 853 C C . ASN A 1 108 ? -18.158 -19.436 0.237 1.00 88.19 108 ASN A C 1
ATOM 855 O O . ASN A 1 108 ? -17.623 -20.434 0.693 1.00 88.19 108 ASN A O 1
ATOM 859 N N . CYS A 1 109 ? -17.973 -19.050 -1.029 1.00 89.69 109 CYS A N 1
ATOM 860 C CA . CYS A 1 109 ? -17.183 -19.844 -1.980 1.00 89.69 109 CYS A CA 1
ATOM 861 C C . CYS A 1 109 ? -15.916 -19.144 -2.493 1.00 89.69 109 CYS A C 1
ATOM 863 O O . CYS A 1 109 ? -15.181 -19.727 -3.280 1.00 89.69 109 CYS A O 1
ATOM 865 N N . GLY A 1 110 ? -15.668 -17.887 -2.113 1.00 86.00 110 GLY A N 1
ATOM 866 C CA . GLY A 1 110 ? -14.506 -17.116 -2.569 1.00 86.00 110 GLY A CA 1
ATOM 867 C C . GLY A 1 110 ? -14.560 -16.649 -4.028 1.00 86.00 110 GLY A C 1
ATOM 868 O O . GLY A 1 110 ? -13.665 -15.918 -4.453 1.00 86.00 110 GLY A O 1
ATOM 869 N N . ALA A 1 111 ? -15.598 -17.013 -4.790 1.00 89.56 111 ALA A N 1
ATOM 870 C CA . ALA A 1 111 ? -15.732 -16.623 -6.189 1.00 89.56 111 ALA A CA 1
ATOM 871 C C . ALA A 1 111 ? -15.749 -15.095 -6.358 1.00 89.56 111 ALA A C 1
ATOM 873 O O . ALA A 1 111 ? -16.399 -14.368 -5.590 1.00 89.56 111 ALA A O 1
ATOM 874 N N . LYS A 1 112 ? -15.043 -14.621 -7.390 1.00 88.12 112 LYS A N 1
ATOM 875 C CA . LYS A 1 112 ? -14.984 -13.204 -7.755 1.00 88.12 112 LYS A CA 1
ATOM 876 C C . LYS A 1 112 ? -16.351 -12.727 -8.250 1.00 88.12 112 LYS A C 1
ATOM 878 O O . LYS A 1 112 ? -17.095 -13.473 -8.889 1.00 88.12 112 LYS A O 1
ATOM 883 N N . ARG A 1 113 ? -16.674 -11.467 -7.970 1.00 88.25 113 ARG A N 1
ATOM 884 C CA . ARG A 1 113 ? -17.837 -10.798 -8.564 1.00 88.25 113 ARG A CA 1
ATOM 885 C C . ARG A 1 113 ? -17.591 -10.539 -10.051 1.00 88.25 113 ARG A C 1
ATOM 887 O O . ARG A 1 113 ? -16.485 -10.165 -10.437 1.00 88.25 113 ARG A O 1
ATOM 894 N N . LEU A 1 114 ? -18.618 -10.734 -10.872 1.00 87.00 114 LEU A N 1
ATOM 895 C CA . LEU A 1 114 ? -18.602 -10.391 -12.297 1.00 87.00 114 LEU A CA 1
ATOM 896 C C . LEU A 1 114 ? -18.888 -8.900 -12.511 1.00 87.00 114 LEU A C 1
ATOM 898 O O . LEU A 1 114 ? -18.360 -8.302 -13.443 1.00 87.00 114 LEU A O 1
ATOM 902 N N . ALA A 1 115 ? -19.695 -8.309 -11.630 1.00 84.94 115 ALA A N 1
ATOM 903 C CA . ALA A 1 115 ? -20.015 -6.888 -11.602 1.00 84.94 115 ALA A CA 1
ATOM 904 C C . ALA A 1 115 ? -20.225 -6.417 -10.153 1.00 84.94 115 ALA A C 1
ATOM 906 O O . ALA A 1 115 ? -20.586 -7.216 -9.284 1.00 84.94 115 ALA A O 1
ATOM 907 N N . ASP A 1 116 ? -20.029 -5.125 -9.891 1.00 80.12 116 ASP A N 1
ATOM 908 C CA . ASP A 1 116 ? -20.160 -4.560 -8.539 1.00 80.12 116 ASP A CA 1
ATOM 909 C C . ASP A 1 116 ? -21.611 -4.584 -8.030 1.00 80.12 116 ASP A C 1
ATOM 911 O O . ASP A 1 116 ? -21.863 -4.893 -6.864 1.00 80.12 116 ASP A O 1
ATOM 915 N N . ASN A 1 117 ? -22.577 -4.406 -8.935 1.00 83.56 117 ASN A N 1
ATOM 916 C CA . ASN A 1 117 ? -24.015 -4.463 -8.659 1.00 83.56 117 ASN A CA 1
ATOM 917 C C . ASN A 1 117 ? -24.588 -5.895 -8.565 1.00 83.56 117 ASN A C 1
ATOM 919 O O . ASN A 1 117 ? -25.808 -6.085 -8.515 1.00 83.56 117 ASN A O 1
ATOM 923 N N . GLN A 1 118 ? -23.733 -6.920 -8.572 1.00 85.06 118 GLN A N 1
ATOM 924 C CA . GLN A 1 118 ? -24.155 -8.312 -8.492 1.00 85.06 118 GLN A CA 1
ATOM 925 C C . GLN A 1 118 ? -24.718 -8.630 -7.098 1.00 85.06 118 GLN A C 1
ATOM 927 O O . GLN A 1 118 ? -23.985 -8.670 -6.113 1.00 85.06 118 GLN A O 1
ATOM 932 N N . LYS A 1 119 ? -26.021 -8.927 -7.029 1.00 87.50 119 LYS A N 1
ATOM 933 C CA . LYS A 1 119 ? -26.721 -9.238 -5.767 1.00 87.50 119 LYS A CA 1
ATOM 934 C C . LYS A 1 119 ? -26.452 -10.646 -5.235 1.00 87.50 119 LYS A C 1
ATOM 936 O O . LYS A 1 119 ? -26.454 -10.848 -4.028 1.00 87.50 119 LYS A O 1
ATOM 941 N N . PHE A 1 120 ? -26.217 -11.618 -6.115 1.00 90.62 120 PHE A N 1
ATOM 942 C CA . PHE A 1 120 ? -26.040 -13.027 -5.750 1.00 90.62 120 PHE A CA 1
ATOM 943 C C . PHE A 1 120 ? -24.807 -13.614 -6.418 1.00 90.62 120 PHE A C 1
ATOM 945 O O . PHE A 1 120 ? -24.526 -13.318 -7.578 1.00 90.62 120 PHE A O 1
ATOM 952 N N . CYS A 1 121 ? -24.079 -14.471 -5.707 1.00 91.56 121 CYS A N 1
ATOM 953 C CA . CYS A 1 121 ? -22.914 -15.154 -6.244 1.00 91.56 121 CYS A CA 1
ATOM 954 C C . CYS A 1 121 ? -23.310 -16.049 -7.423 1.00 91.56 121 CYS A C 1
ATOM 956 O O . CYS A 1 121 ? -24.151 -16.932 -7.278 1.00 91.56 121 CYS A O 1
ATOM 958 N N . HIS A 1 122 ? -22.650 -15.861 -8.566 1.00 92.81 122 HIS A N 1
ATOM 959 C CA . HIS A 1 122 ? -22.896 -16.651 -9.775 1.00 92.81 122 HIS A CA 1
ATOM 960 C C . HIS A 1 122 ? -22.559 -18.141 -9.597 1.00 92.81 122 HIS A C 1
ATOM 962 O O . HIS A 1 122 ? -23.084 -18.970 -10.327 1.00 92.81 122 HIS A O 1
ATOM 968 N N . GLN A 1 123 ? -21.692 -18.476 -8.634 1.00 93.69 123 GLN A N 1
ATOM 969 C CA . GLN A 1 123 ? -21.216 -19.840 -8.413 1.00 93.69 123 GLN A CA 1
ATOM 970 C C . GLN A 1 123 ? -21.983 -20.591 -7.315 1.00 93.69 123 GLN A C 1
ATOM 972 O O . GLN A 1 123 ? -22.219 -21.783 -7.463 1.00 93.69 123 GLN A O 1
ATOM 977 N N . CYS A 1 124 ? -22.375 -19.933 -6.215 1.00 92.62 124 CYS A N 1
ATOM 978 C CA . CYS A 1 124 ? -23.038 -20.606 -5.085 1.00 92.62 124 CYS A CA 1
ATOM 979 C C . CYS A 1 124 ? -24.402 -20.023 -4.689 1.00 92.62 124 CYS A C 1
ATOM 981 O O . CYS A 1 124 ? -24.973 -20.447 -3.690 1.00 92.62 124 CYS A O 1
ATOM 983 N N . GLY A 1 125 ? -24.909 -19.015 -5.404 1.00 89.12 125 GLY A N 1
ATOM 984 C CA . GLY A 1 125 ? -26.222 -18.411 -5.148 1.00 89.12 125 GLY A CA 1
ATOM 985 C C . GLY A 1 125 ? -26.333 -17.571 -3.869 1.00 89.12 125 GLY A C 1
ATOM 986 O O . GLY A 1 125 ? -27.349 -16.912 -3.675 1.00 89.12 125 GLY A O 1
ATOM 987 N N . LYS A 1 126 ? -25.307 -17.532 -3.002 1.00 90.06 126 LYS A N 1
ATOM 988 C CA . LYS A 1 126 ? -25.343 -16.723 -1.772 1.00 90.06 126 LYS A CA 1
ATOM 989 C C . LYS A 1 126 ? -25.458 -15.234 -2.097 1.00 90.06 126 LYS A C 1
ATOM 991 O O . LYS A 1 126 ? -24.748 -14.739 -2.976 1.00 90.06 126 LYS A O 1
ATOM 996 N N . GLN A 1 127 ? -26.304 -14.526 -1.351 1.00 87.88 127 GLN A N 1
ATOM 997 C CA . GLN A 1 127 ? -26.403 -13.073 -1.428 1.00 87.88 127 GLN A CA 1
ATOM 998 C C . GLN A 1 127 ? -25.045 -12.433 -1.118 1.00 87.88 127 GLN A C 1
ATOM 1000 O O . GLN A 1 127 ? -24.358 -12.792 -0.160 1.00 87.88 127 GLN A O 1
ATOM 1005 N N . LEU A 1 128 ? -24.633 -11.523 -1.987 1.00 86.62 128 LEU A N 1
ATOM 1006 C CA . LEU A 1 128 ? -23.409 -10.758 -1.850 1.00 86.62 128 LEU A CA 1
ATOM 1007 C C . LEU A 1 128 ? -23.708 -9.448 -1.125 1.00 86.62 128 LEU A C 1
ATOM 1009 O O . LEU A 1 128 ? -24.810 -8.912 -1.212 1.00 86.62 128 LEU A O 1
ATOM 1013 N N . VAL A 1 129 ? -22.694 -8.918 -0.442 1.00 83.19 129 VAL A N 1
ATOM 1014 C CA . VAL A 1 129 ? -22.762 -7.596 0.193 1.00 83.19 129 VAL A CA 1
ATOM 1015 C C . VAL A 1 129 ? -23.054 -6.546 -0.874 1.00 83.19 129 VAL A C 1
ATOM 1017 O O . VAL A 1 129 ? -22.316 -6.471 -1.859 1.00 83.19 129 VAL A O 1
ATOM 1020 N N . ASP A 1 130 ? -24.105 -5.756 -0.686 1.00 82.25 130 ASP A N 1
ATOM 1021 C CA . ASP A 1 130 ? -24.494 -4.716 -1.635 1.00 82.25 130 ASP A CA 1
ATOM 1022 C C . ASP A 1 130 ? -23.437 -3.600 -1.719 1.00 82.25 130 ASP A C 1
ATOM 1024 O O . ASP A 1 130 ? -22.817 -3.223 -0.718 1.00 82.25 130 ASP A O 1
ATOM 1028 N N . GLU A 1 131 ? -23.231 -3.062 -2.923 1.00 79.56 131 GLU A N 1
ATOM 1029 C CA . GLU A 1 131 ? -22.259 -1.995 -3.167 1.00 79.56 131 GLU A CA 1
ATOM 1030 C C . GLU A 1 131 ? -22.549 -0.743 -2.330 1.00 79.56 131 GLU A C 1
ATOM 1032 O O . GLU A 1 131 ? -21.631 -0.135 -1.770 1.00 79.56 131 GLU A O 1
ATOM 1037 N N . SER A 1 132 ? -23.822 -0.361 -2.218 1.00 83.19 132 SER A N 1
ATOM 1038 C CA . SER A 1 132 ? -24.227 0.830 -1.474 1.00 83.19 132 SER A CA 1
ATOM 1039 C C . SER A 1 132 ? -23.949 0.673 0.020 1.00 83.19 132 SER A C 1
ATOM 1041 O O . SER A 1 132 ? -23.372 1.576 0.630 1.00 83.19 132 SER A O 1
ATOM 1043 N N . ALA A 1 133 ? -24.260 -0.497 0.587 1.00 84.12 133 ALA A N 1
ATOM 1044 C CA . ALA A 1 133 ? -23.997 -0.823 1.985 1.00 84.12 133 ALA A CA 1
ATOM 1045 C C . ALA A 1 133 ? -22.492 -0.810 2.285 1.00 84.12 133 ALA A C 1
ATOM 1047 O O . ALA A 1 133 ? -22.054 -0.192 3.256 1.00 84.12 133 ALA A O 1
ATOM 1048 N N . PHE A 1 134 ? -21.680 -1.407 1.410 1.00 85.50 134 PHE A N 1
ATOM 1049 C CA . PHE A 1 134 ? -20.227 -1.397 1.558 1.00 85.50 134 PHE A CA 1
ATOM 1050 C C . PHE A 1 134 ? -19.646 0.021 1.505 1.00 85.50 134 PHE A C 1
ATOM 1052 O O . PHE A 1 134 ? -18.881 0.414 2.388 1.00 85.50 134 PHE A O 1
ATOM 1059 N N . ARG A 1 135 ? -20.038 0.825 0.507 1.00 84.50 135 ARG A N 1
ATOM 1060 C CA . ARG A 1 135 ? -19.587 2.222 0.392 1.00 84.50 135 ARG A CA 1
ATOM 1061 C C . ARG A 1 135 ? -20.000 3.049 1.611 1.00 84.50 135 ARG A C 1
ATOM 1063 O O . ARG A 1 135 ? -19.223 3.891 2.060 1.00 84.50 135 ARG A O 1
ATOM 1070 N N . LEU A 1 136 ? -21.193 2.811 2.155 1.00 86.50 136 LEU A N 1
ATOM 1071 C CA . LEU A 1 136 ? -21.683 3.486 3.356 1.00 86.50 136 LEU A CA 1
ATOM 1072 C C . LEU A 1 136 ? -20.879 3.089 4.603 1.00 86.50 136 LEU A C 1
ATOM 1074 O O . LEU A 1 136 ? -20.505 3.960 5.386 1.00 86.50 136 LEU A O 1
ATOM 1078 N N . CYS A 1 137 ? -20.544 1.804 4.742 1.00 88.62 137 CYS A N 1
ATOM 1079 C CA . CYS A 1 137 ? -19.672 1.294 5.800 1.00 88.62 137 CYS A CA 1
ATOM 1080 C C . CYS A 1 137 ? -18.287 1.951 5.764 1.00 88.62 137 CYS A C 1
ATOM 1082 O O . CYS A 1 137 ? -17.799 2.430 6.785 1.00 88.62 137 CYS A O 1
ATOM 1084 N N . MET A 1 138 ? -17.654 1.999 4.588 1.00 88.62 138 MET A N 1
ATOM 1085 C CA . MET A 1 138 ? -16.290 2.519 4.430 1.00 88.62 138 MET A CA 1
ATOM 1086 C C . MET A 1 138 ? -16.202 4.027 4.696 1.00 88.62 138 MET A C 1
ATOM 1088 O O . MET A 1 138 ? -15.258 4.485 5.338 1.00 88.62 138 MET A O 1
ATOM 1092 N N . LYS A 1 139 ? -17.223 4.792 4.283 1.00 89.12 139 LYS A N 1
ATOM 1093 C CA . LYS A 1 139 ? -17.313 6.245 4.513 1.00 89.12 139 LYS A CA 1
ATOM 1094 C C . LYS A 1 139 ? -17.699 6.632 5.942 1.00 89.12 139 LYS A C 1
ATOM 1096 O O . LYS A 1 139 ? -17.680 7.819 6.267 1.00 89.12 139 LYS A O 1
ATOM 1101 N N . LYS A 1 140 ? -18.079 5.675 6.793 1.00 91.38 140 LYS A N 1
ATOM 1102 C CA . LYS A 1 140 ? -18.498 5.954 8.169 1.00 91.38 140 LYS A CA 1
ATOM 1103 C C . LYS A 1 140 ? -17.339 6.559 8.966 1.00 91.38 140 LYS A C 1
ATOM 1105 O O . LYS A 1 140 ? -16.214 6.058 8.923 1.00 91.38 140 LYS A O 1
ATOM 1110 N N . ASN A 1 141 ? -17.618 7.626 9.715 1.00 91.31 141 ASN A N 1
ATOM 1111 C CA . ASN A 1 141 ? -16.629 8.233 10.602 1.00 91.31 141 ASN A CA 1
ATOM 1112 C C . ASN A 1 141 ? -16.338 7.312 11.786 1.00 91.31 141 ASN A C 1
ATOM 1114 O O . ASN A 1 141 ? -17.258 6.848 12.456 1.00 91.31 141 ASN A O 1
ATOM 1118 N N . LEU A 1 142 ? -15.061 7.144 12.126 1.00 89.25 142 LEU A N 1
ATOM 1119 C CA . LEU A 1 142 ? -14.628 6.294 13.242 1.00 89.25 142 LEU A CA 1
ATOM 1120 C C . LEU A 1 142 ? -15.181 6.741 14.601 1.00 89.25 142 LEU A C 1
ATOM 1122 O O . LEU A 1 142 ? -15.388 5.925 15.492 1.00 89.25 142 LEU A O 1
ATOM 1126 N N . VAL A 1 143 ? -15.432 8.041 14.770 1.00 89.62 143 VAL A N 1
ATOM 1127 C CA . VAL A 1 143 ? -15.956 8.609 16.024 1.00 89.62 143 VAL A CA 1
ATOM 1128 C C . VAL A 1 143 ? -17.419 8.209 16.270 1.00 89.62 143 VAL A C 1
ATOM 1130 O O . VAL A 1 143 ? -17.860 8.191 17.420 1.00 89.62 143 VAL A O 1
ATOM 1133 N N . GLU A 1 144 ? -18.156 7.860 15.213 1.00 88.44 144 GLU A N 1
ATOM 1134 C CA . GLU A 1 144 ? -19.558 7.425 15.284 1.00 88.44 144 GLU A CA 1
ATOM 1135 C C . GLU A 1 144 ? -19.702 5.945 15.662 1.00 88.44 144 GLU A C 1
ATOM 1137 O O . GLU A 1 144 ? -20.810 5.494 15.950 1.00 88.44 144 GLU A O 1
ATOM 1142 N N . LEU A 1 145 ? -18.606 5.179 15.676 1.00 89.50 145 LEU A N 1
ATOM 1143 C CA . LEU A 1 145 ? -18.632 3.778 16.084 1.00 89.50 145 LEU A CA 1
ATOM 1144 C C . LEU A 1 145 ? -18.883 3.662 17.601 1.00 89.50 145 LEU A C 1
ATOM 1146 O O . LEU A 1 145 ? -18.529 4.574 18.365 1.00 89.50 145 LEU A O 1
ATOM 1150 N N . PRO A 1 146 ? -19.447 2.529 18.066 1.00 90.19 146 PRO A N 1
ATOM 1151 C CA . PRO A 1 146 ? -19.686 2.242 19.484 1.00 90.19 146 PRO A CA 1
ATOM 1152 C C . PRO A 1 146 ? -18.370 1.948 20.235 1.00 90.19 146 PRO A C 1
ATOM 1154 O O . PRO A 1 146 ? -18.103 0.846 20.713 1.00 90.19 146 PRO A O 1
ATOM 1157 N N . LEU A 1 147 ? -17.506 2.957 20.313 1.00 89.81 147 LEU A N 1
ATOM 1158 C CA . LEU A 1 147 ? -16.204 2.938 20.968 1.00 89.81 147 LEU A CA 1
ATOM 1159 C C . LEU A 1 147 ? -16.266 3.675 22.307 1.00 89.81 147 LEU A C 1
ATOM 1161 O O . LEU A 1 147 ? -17.095 4.566 22.499 1.00 89.81 147 LEU A O 1
ATOM 1165 N N . THR A 1 148 ? -15.361 3.334 23.225 1.00 91.31 148 THR A N 1
ATOM 1166 C CA . THR A 1 148 ? -15.263 4.042 24.510 1.00 91.31 148 THR A CA 1
ATOM 1167 C C . THR A 1 148 ? -14.731 5.463 24.315 1.00 91.31 148 THR A C 1
ATOM 1169 O O . THR A 1 148 ? -14.040 5.743 23.333 1.00 91.31 148 THR A O 1
ATOM 1172 N N . ASP A 1 149 ? -14.984 6.366 25.263 1.00 90.25 149 ASP A N 1
ATOM 1173 C CA . ASP A 1 149 ? -14.530 7.763 25.157 1.00 90.25 149 ASP A CA 1
ATOM 1174 C C . ASP A 1 149 ? -13.009 7.884 25.024 1.00 90.25 149 ASP A C 1
ATOM 1176 O O . ASP A 1 149 ? -12.506 8.692 24.242 1.00 90.25 149 ASP A O 1
ATOM 1180 N N . PHE A 1 150 ? -12.271 7.003 25.705 1.00 88.12 150 PHE A N 1
ATOM 1181 C CA . PHE A 1 150 ? -10.826 6.872 25.530 1.00 88.12 150 PHE A CA 1
ATOM 1182 C C . PHE A 1 150 ? -10.451 6.469 24.096 1.00 88.12 150 PHE A C 1
ATOM 1184 O O . PHE A 1 150 ? -9.549 7.039 23.497 1.00 88.12 150 PHE A O 1
ATOM 1191 N N . GLN A 1 151 ? -11.148 5.503 23.498 1.00 88.75 151 GLN A N 1
ATOM 1192 C CA . GLN A 1 151 ? -10.871 5.078 22.123 1.00 88.75 151 GLN A CA 1
ATOM 1193 C C . GLN A 1 151 ? -11.179 6.194 21.115 1.00 88.75 151 GLN A C 1
ATOM 1195 O O . GLN A 1 151 ? -10.405 6.422 20.185 1.00 88.75 151 GLN A O 1
ATOM 1200 N N . LYS A 1 152 ? -12.262 6.946 21.338 1.00 90.56 152 LYS A N 1
ATOM 1201 C CA . LYS A 1 152 ? -12.603 8.124 20.529 1.00 90.56 152 LYS A CA 1
ATOM 1202 C C . LYS A 1 152 ? -11.558 9.234 20.664 1.00 90.56 152 LYS A C 1
ATOM 1204 O O . LYS A 1 152 ? -11.241 9.882 19.669 1.00 90.56 152 LYS A O 1
ATOM 1209 N N . SER A 1 153 ? -11.003 9.458 21.858 1.00 88.75 153 SER A N 1
ATOM 1210 C CA . SER A 1 153 ? -9.948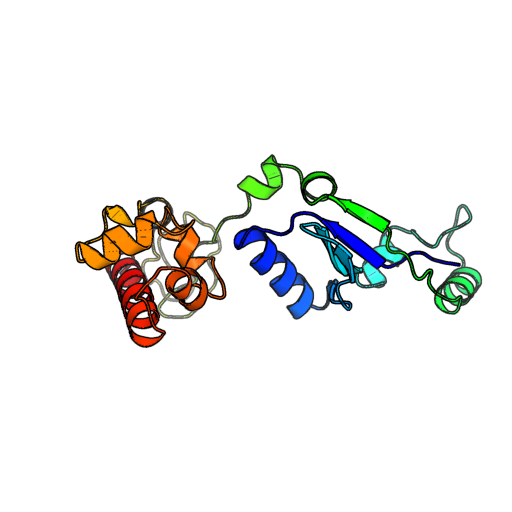 10.460 22.059 1.00 88.75 153 SER A CA 1
ATOM 1211 C C . SER A 1 153 ? -8.625 10.063 21.399 1.00 88.75 153 SER A C 1
ATOM 1213 O O . SER A 1 153 ? -7.922 10.941 20.898 1.00 88.75 153 SER A O 1
ATOM 1215 N N . VAL A 1 154 ? -8.319 8.761 21.331 1.00 88.69 154 VAL A N 1
ATOM 1216 C CA . VAL A 1 154 ? -7.185 8.228 20.561 1.00 88.69 154 VAL A CA 1
ATOM 1217 C C . VAL A 1 154 ? -7.381 8.492 19.071 1.00 88.69 154 VAL A C 1
ATOM 1219 O O . VAL A 1 154 ? -6.506 9.084 18.451 1.00 88.69 154 VAL A O 1
ATOM 1222 N N . ILE A 1 155 ? -8.542 8.144 18.506 1.00 89.31 155 ILE A N 1
ATOM 1223 C CA . ILE A 1 155 ? -8.841 8.359 17.078 1.00 89.31 155 ILE A CA 1
ATOM 1224 C C . ILE A 1 155 ? -8.680 9.831 16.688 1.00 89.31 155 ILE A C 1
ATOM 1226 O O . ILE A 1 155 ? -8.026 10.128 15.692 1.00 89.31 155 ILE A O 1
ATOM 1230 N N . LYS A 1 156 ? -9.197 10.759 17.504 1.00 88.69 156 LYS A N 1
ATOM 1231 C CA . LYS A 1 156 ? -9.083 12.210 17.263 1.00 88.69 156 LYS A CA 1
ATOM 1232 C C . LYS A 1 156 ? -7.638 12.723 17.193 1.00 88.69 156 LYS A C 1
ATOM 1234 O O . LYS A 1 156 ? -7.414 13.782 16.621 1.00 88.69 156 LYS A O 1
ATOM 1239 N N . GLN A 1 157 ? -6.682 12.011 17.789 1.00 88.25 157 GLN A N 1
ATOM 1240 C CA . GLN A 1 157 ? -5.256 12.359 17.768 1.00 88.25 157 GLN A CA 1
ATOM 1241 C C . GLN A 1 157 ? -4.493 11.692 16.613 1.00 88.25 157 GLN A C 1
ATOM 1243 O O . GLN A 1 157 ? -3.316 11.982 16.414 1.00 88.25 157 GLN A O 1
ATOM 1248 N N . THR A 1 158 ? -5.141 10.799 15.862 1.00 86.94 158 THR A N 1
ATOM 1249 C CA . THR A 1 158 ? -4.559 10.124 14.695 1.00 86.94 158 THR A CA 1
ATOM 1250 C C . THR A 1 158 ? -5.024 10.757 13.387 1.00 86.94 158 THR A C 1
ATOM 1252 O O . THR A 1 158 ? -5.975 11.535 13.353 1.00 86.94 158 THR A O 1
ATOM 1255 N N . ASN A 1 159 ? -4.382 10.373 12.282 1.00 84.81 159 ASN A N 1
ATOM 1256 C CA . ASN A 1 159 ? -4.797 10.781 10.938 1.00 84.81 159 ASN A CA 1
ATOM 1257 C C . ASN A 1 159 ? -6.019 10.002 10.417 1.00 84.81 159 ASN A C 1
ATOM 1259 O O . ASN A 1 159 ? -6.543 10.338 9.356 1.00 84.81 159 ASN A O 1
ATOM 1263 N N . PHE A 1 160 ? -6.477 8.976 11.140 1.00 87.75 160 PHE A N 1
ATOM 1264 C CA . PHE A 1 160 ? -7.602 8.145 10.728 1.00 87.75 160 PHE A CA 1
ATOM 1265 C C . PHE A 1 160 ? -8.936 8.836 11.012 1.00 87.75 160 PHE A C 1
ATOM 1267 O O . PHE A 1 160 ? -9.253 9.147 12.161 1.00 87.75 160 PHE A O 1
ATOM 1274 N N . LYS A 1 161 ? -9.740 9.049 9.964 1.00 87.75 161 LYS A N 1
ATOM 1275 C CA . LYS A 1 161 ? -11.063 9.685 10.073 1.00 87.75 161 LYS A CA 1
ATOM 1276 C C . LYS A 1 161 ? -12.184 8.691 9.812 1.00 87.75 161 LYS A C 1
ATOM 1278 O O . LYS A 1 161 ? -13.181 8.677 10.536 1.00 87.75 161 LYS A O 1
ATOM 1283 N N . THR A 1 162 ? -12.005 7.853 8.801 1.00 90.19 162 THR A N 1
ATOM 1284 C CA . THR A 1 162 ? -13.012 6.915 8.304 1.00 90.19 162 THR A CA 1
ATOM 1285 C C . THR A 1 162 ? -12.616 5.468 8.563 1.00 90.19 162 THR A C 1
ATOM 1287 O O . THR A 1 162 ? -11.452 5.153 8.820 1.00 90.19 162 THR A O 1
ATOM 1290 N N . VAL A 1 163 ? -13.599 4.571 8.494 1.00 89.75 163 VAL A N 1
ATOM 1291 C CA . VAL A 1 163 ? -13.365 3.121 8.553 1.00 89.75 163 VAL A CA 1
ATOM 1292 C C . VAL A 1 163 ? -12.424 2.673 7.432 1.00 89.75 163 VAL A C 1
ATOM 1294 O O . VAL A 1 163 ? -11.535 1.855 7.673 1.00 89.75 163 VAL A O 1
ATOM 1297 N N . GLU A 1 164 ? -12.562 3.250 6.235 1.00 86.12 164 GLU A N 1
ATOM 1298 C CA . GLU A 1 164 ? -11.687 2.965 5.095 1.00 86.12 164 GLU A CA 1
ATOM 1299 C C . GLU A 1 164 ? -10.207 3.196 5.422 1.00 86.12 164 GLU A C 1
ATOM 1301 O O . GLU A 1 164 ? -9.373 2.364 5.061 1.00 86.12 164 GLU A O 1
ATOM 1306 N N . ASP A 1 165 ? -9.877 4.276 6.136 1.00 85.12 165 ASP A N 1
ATOM 1307 C CA . ASP A 1 165 ? -8.491 4.615 6.477 1.00 85.12 165 ASP A CA 1
ATOM 1308 C C . ASP A 1 165 ? -7.840 3.518 7.337 1.00 85.12 165 ASP A C 1
ATOM 1310 O O . ASP A 1 165 ? -6.713 3.094 7.082 1.00 85.12 165 ASP A O 1
ATOM 1314 N N . VAL A 1 166 ? -8.588 2.993 8.312 1.00 87.00 166 VAL A N 1
ATOM 1315 C CA . VAL A 1 166 ? -8.123 1.956 9.250 1.00 87.00 166 VAL A CA 1
ATOM 1316 C C . VAL A 1 166 ? -7.921 0.619 8.546 1.00 87.00 166 VAL A C 1
ATOM 1318 O O . VAL A 1 166 ? -6.935 -0.068 8.810 1.00 87.00 166 VAL A O 1
ATOM 1321 N N . ILE A 1 167 ? -8.846 0.246 7.656 1.00 85.31 167 ILE A N 1
ATOM 1322 C CA . ILE A 1 167 ? -8.804 -1.022 6.911 1.00 85.31 167 ILE A CA 1
ATOM 1323 C C . ILE A 1 167 ? -7.751 -0.985 5.792 1.00 85.31 167 ILE A C 1
ATOM 1325 O O . ILE A 1 167 ? -7.140 -2.012 5.466 1.00 85.31 167 ILE A O 1
ATOM 1329 N N . SER A 1 168 ? -7.523 0.193 5.208 1.00 81.44 168 SER A N 1
ATOM 1330 C CA . SER A 1 168 ? -6.529 0.405 4.154 1.00 81.44 168 SER A CA 1
ATOM 1331 C C . SER A 1 168 ? -5.106 0.440 4.700 1.00 81.44 168 SER A C 1
ATOM 1333 O O . SER A 1 168 ? -4.197 -0.026 4.009 1.00 81.44 168 SER A O 1
ATOM 1335 N N . SER A 1 169 ? -4.910 0.932 5.926 1.00 82.12 169 SER A N 1
ATOM 1336 C CA . SER A 1 169 ? -3.595 0.990 6.562 1.00 82.12 169 SER A CA 1
ATOM 1337 C C . SER A 1 169 ? -2.980 -0.399 6.749 1.00 82.12 169 SER A C 1
ATOM 1339 O O . SER A 1 169 ? -3.651 -1.357 7.134 1.00 82.12 169 SER A O 1
ATOM 1341 N N . LYS A 1 170 ? -1.678 -0.516 6.463 1.00 70.56 170 LYS A N 1
ATOM 1342 C CA . LYS A 1 170 ? -0.908 -1.749 6.695 1.00 70.56 170 LYS A CA 1
ATOM 1343 C C . LYS A 1 170 ? -0.529 -1.922 8.163 1.00 70.56 170 LYS A C 1
ATOM 1345 O O . LYS A 1 170 ? -0.503 -3.044 8.652 1.00 70.56 170 LYS A O 1
ATOM 1350 N N . ASN A 1 171 ? -0.241 -0.817 8.850 1.00 76.56 171 ASN A N 1
ATOM 1351 C CA . ASN A 1 171 ? 0.258 -0.829 10.220 1.00 76.56 171 ASN A CA 1
ATOM 1352 C C . ASN A 1 171 ? -0.634 0.019 11.134 1.00 76.56 171 ASN A C 1
ATOM 1354 O O . ASN A 1 171 ? -0.181 0.918 11.849 1.00 76.56 171 ASN A O 1
ATOM 1358 N N . THR A 1 172 ? -1.928 -0.292 11.126 1.00 81.69 172 THR A N 1
ATOM 1359 C CA . THR A 1 172 ? -2.946 0.398 11.921 1.00 81.69 172 THR A CA 1
ATOM 1360 C C . THR A 1 172 ? -2.562 0.459 13.405 1.00 81.69 172 THR A C 1
ATOM 1362 O O . THR A 1 172 ? -2.673 1.505 14.047 1.00 81.69 172 THR A O 1
ATOM 1365 N N . ALA A 1 173 ? -2.022 -0.639 13.947 1.00 83.00 173 ALA A N 1
ATOM 1366 C CA . ALA A 1 173 ? -1.596 -0.706 15.339 1.00 83.00 173 ALA A CA 1
ATOM 1367 C C . ALA A 1 173 ? -0.456 0.274 15.683 1.00 83.00 173 ALA A C 1
ATOM 1369 O O . ALA A 1 173 ? -0.500 0.900 16.742 1.00 83.00 173 ALA A O 1
ATOM 1370 N N . THR A 1 174 ? 0.542 0.452 14.808 1.00 83.75 174 THR A N 1
ATOM 1371 C CA . THR A 1 174 ? 1.632 1.411 15.065 1.00 83.75 174 THR A CA 1
ATOM 1372 C C . THR A 1 174 ? 1.166 2.853 14.969 1.00 83.75 174 THR A C 1
ATOM 1374 O O . THR A 1 174 ? 1.628 3.676 15.752 1.00 83.75 174 THR A O 1
ATOM 1377 N N . GLU A 1 175 ? 0.230 3.164 14.068 1.00 84.81 175 GLU A N 1
ATOM 1378 C CA . GLU A 1 175 ? -0.358 4.506 14.000 1.00 84.81 175 GLU A CA 1
ATOM 1379 C C . GLU A 1 175 ? -1.124 4.835 15.286 1.00 84.81 175 GLU A C 1
ATOM 1381 O O . GLU A 1 175 ? -0.945 5.913 15.851 1.00 84.81 175 GLU A O 1
ATOM 1386 N N . PHE A 1 176 ? -1.888 3.882 15.832 1.00 87.25 176 PHE A N 1
ATOM 1387 C CA . PHE A 1 176 ? -2.525 4.059 17.140 1.00 87.25 176 PHE A CA 1
ATOM 1388 C C . PHE A 1 176 ? -1.513 4.209 18.282 1.00 87.25 176 PHE A C 1
ATOM 1390 O O . PHE A 1 176 ? -1.740 5.000 19.195 1.00 87.25 176 PHE A O 1
ATOM 1397 N N . MET A 1 177 ? -0.388 3.492 18.232 1.00 88.00 177 MET A N 1
ATOM 1398 C CA . MET A 1 177 ? 0.675 3.585 19.241 1.00 88.00 177 MET A CA 1
ATOM 1399 C C . MET A 1 177 ? 1.422 4.927 19.251 1.00 88.00 177 MET A C 1
ATOM 1401 O O . MET A 1 177 ? 2.097 5.225 20.236 1.00 88.00 177 MET A O 1
ATOM 1405 N N . LYS A 1 178 ? 1.306 5.761 18.206 1.00 86.94 178 LYS A N 1
ATOM 1406 C CA . LYS A 1 178 ? 1.859 7.130 18.227 1.00 86.94 178 LYS A CA 1
ATOM 1407 C C . LYS A 1 178 ? 1.170 8.017 19.269 1.00 86.94 178 LYS A C 1
ATOM 1409 O O . LYS A 1 178 ? 1.745 9.013 19.707 1.00 86.94 178 LYS A O 1
ATOM 1414 N N . VAL A 1 179 ? -0.048 7.663 19.680 1.00 87.88 179 VAL A N 1
ATOM 1415 C CA . VAL A 1 179 ? -0.800 8.382 20.709 1.00 87.88 179 VAL A CA 1
ATOM 1416 C C . VAL A 1 179 ? -0.296 7.996 22.100 1.00 87.88 179 VAL A C 1
ATOM 1418 O O . VAL A 1 179 ? -0.100 6.821 22.419 1.00 87.88 179 VAL A O 1
ATOM 1421 N N . LYS A 1 180 ? -0.116 8.997 22.972 1.00 82.69 180 LYS A N 1
ATOM 1422 C CA . LYS A 1 180 ? 0.323 8.776 24.358 1.00 82.69 180 LYS A CA 1
ATOM 1423 C C . LYS A 1 180 ? -0.602 7.775 25.065 1.00 82.69 180 LYS A C 1
ATOM 1425 O O . LYS A 1 180 ? -1.820 7.850 24.942 1.00 82.69 180 LYS A O 1
ATOM 1430 N N . GLN A 1 181 ? -0.013 6.873 25.857 1.00 83.06 181 GLN A N 1
ATOM 1431 C CA . GLN A 1 181 ? -0.716 5.844 26.648 1.00 83.06 181 GLN A CA 1
ATOM 1432 C C . GLN A 1 181 ? -1.417 4.734 25.835 1.00 83.06 181 GLN A C 1
ATOM 1434 O O . GLN A 1 181 ? -2.207 3.959 26.392 1.00 83.06 181 GLN A O 1
ATOM 1439 N N . VAL A 1 182 ? -1.110 4.600 24.542 1.00 87.88 182 VAL A N 1
ATOM 1440 C CA . VAL A 1 182 ? -1.573 3.486 23.707 1.00 87.88 182 VAL A CA 1
ATOM 1441 C C . VAL A 1 182 ? -0.411 2.534 23.439 1.00 87.88 182 VAL A C 1
ATOM 1443 O O . VAL A 1 182 ? 0.449 2.785 22.608 1.00 87.88 182 VAL A O 1
ATOM 1446 N N . ALA A 1 183 ? -0.386 1.415 24.161 1.00 89.56 183 ALA A N 1
ATOM 1447 C CA . ALA A 1 183 ? 0.537 0.314 23.891 1.00 89.56 183 ALA A CA 1
ATOM 1448 C C . ALA A 1 183 ? -0.078 -0.697 22.906 1.00 89.56 183 ALA A C 1
ATOM 1450 O O . ALA A 1 183 ? -1.288 -0.681 22.659 1.00 89.56 183 ALA A O 1
ATOM 1451 N N . GLN A 1 184 ? 0.739 -1.634 22.420 1.00 89.19 184 GLN A N 1
ATOM 1452 C CA . GLN A 1 184 ? 0.365 -2.654 21.431 1.00 89.19 184 GLN A CA 1
ATOM 1453 C C . GLN A 1 184 ? -0.970 -3.351 21.735 1.00 89.19 184 GLN A C 1
ATOM 1455 O O . GLN A 1 184 ? -1.830 -3.441 20.863 1.00 89.19 184 GLN A O 1
ATOM 1460 N N . LYS A 1 185 ? -1.198 -3.781 22.985 1.00 89.12 185 LYS A N 1
ATOM 1461 C CA . LYS A 1 185 ? -2.448 -4.454 23.381 1.00 89.12 185 LYS A CA 1
ATOM 1462 C C . LYS A 1 185 ? -3.681 -3.574 23.154 1.00 89.12 185 LYS A C 1
ATOM 1464 O O . LYS A 1 185 ? -4.686 -4.048 22.637 1.00 89.12 185 LYS A O 1
ATOM 1469 N N . ARG A 1 186 ? -3.603 -2.288 23.513 1.00 88.94 186 ARG A N 1
ATOM 1470 C CA . ARG A 1 186 ? -4.714 -1.334 23.352 1.00 88.94 186 ARG A CA 1
ATOM 1471 C C . ARG A 1 186 ? -4.963 -1.012 21.881 1.00 88.94 186 ARG A C 1
ATOM 1473 O O . ARG A 1 186 ? -6.120 -0.956 21.473 1.00 88.94 186 ARG A O 1
ATOM 1480 N N . ALA A 1 187 ? -3.893 -0.849 21.104 1.00 89.56 187 ALA A N 1
ATOM 1481 C CA . ALA A 1 187 ? -3.972 -0.646 19.662 1.00 89.56 187 ALA A CA 1
ATOM 1482 C C . ALA A 1 187 ? -4.641 -1.841 18.960 1.00 89.56 187 ALA A C 1
ATOM 1484 O O . ALA A 1 187 ? -5.592 -1.653 18.206 1.00 89.56 187 ALA A O 1
ATOM 1485 N N . ALA A 1 188 ? -4.228 -3.066 19.298 1.00 88.62 188 ALA A N 1
ATOM 1486 C CA . ALA A 1 188 ? -4.815 -4.292 18.762 1.00 88.62 188 ALA A CA 1
ATOM 1487 C C . ALA A 1 188 ? -6.299 -4.444 19.138 1.00 88.62 188 ALA A C 1
ATOM 1489 O O . ALA A 1 188 ? -7.115 -4.810 18.299 1.00 88.62 188 ALA A O 1
ATOM 1490 N N . THR A 1 189 ? -6.685 -4.119 20.379 1.00 90.50 189 THR A N 1
ATOM 1491 C CA . THR A 1 189 ? -8.101 -4.130 20.787 1.00 90.50 189 THR A CA 1
ATOM 1492 C C . THR A 1 189 ? -8.934 -3.115 20.003 1.00 90.50 189 THR A C 1
ATOM 1494 O O . THR A 1 189 ? -10.077 -3.405 19.656 1.00 90.50 189 THR A O 1
ATOM 1497 N N . LEU A 1 190 ? -8.394 -1.923 19.739 1.00 89.44 190 LEU A N 1
ATOM 1498 C CA . LEU A 1 190 ? -9.088 -0.910 18.948 1.00 89.44 190 LEU A CA 1
ATOM 1499 C C . LEU A 1 190 ? -9.274 -1.371 17.499 1.00 89.44 190 LEU A C 1
ATOM 1501 O O . LEU A 1 190 ? -10.392 -1.329 16.993 1.00 89.44 190 LEU A O 1
ATOM 1505 N N . GLU A 1 191 ? -8.209 -1.867 16.868 1.00 89.88 191 GLU A N 1
ATOM 1506 C CA . GLU A 1 191 ? -8.272 -2.432 15.520 1.00 89.88 191 GLU A CA 1
ATOM 1507 C C . GLU A 1 191 ? -9.284 -3.582 15.439 1.00 89.88 191 GLU A C 1
ATOM 1509 O O . GLU A 1 191 ? -10.130 -3.598 14.545 1.00 89.88 191 GLU A O 1
ATOM 1514 N N . PHE A 1 192 ? -9.251 -4.502 16.407 1.00 90.12 192 PHE A N 1
ATOM 1515 C CA . PHE A 1 192 ? -10.193 -5.613 16.487 1.00 90.12 192 PHE A CA 1
ATOM 1516 C C . PHE A 1 192 ? -11.641 -5.121 16.537 1.00 90.12 192 PHE A C 1
ATOM 1518 O O . PHE A 1 192 ? -12.451 -5.571 15.737 1.00 90.12 192 PHE A O 1
ATOM 1525 N N . LYS A 1 193 ? -11.968 -4.145 17.397 1.00 91.31 193 LYS A N 1
ATOM 1526 C CA . LYS A 1 193 ? -13.330 -3.587 17.472 1.00 91.31 193 LYS A CA 1
ATOM 1527 C C . LYS A 1 193 ? -13.794 -2.977 16.151 1.00 91.31 193 LYS A C 1
ATOM 1529 O O . LYS A 1 193 ? -14.943 -3.179 15.774 1.00 91.31 193 LYS A O 1
ATOM 1534 N N . VAL A 1 194 ? -12.922 -2.243 15.455 1.00 90.88 194 VAL A N 1
ATOM 1535 C CA . VAL A 1 194 ? -13.268 -1.664 14.147 1.00 90.88 194 VAL A CA 1
ATOM 1536 C C . VAL A 1 194 ? -13.542 -2.776 13.134 1.00 90.88 194 VAL A C 1
ATOM 1538 O O . VAL A 1 194 ? -14.556 -2.730 12.445 1.00 90.88 194 VAL A O 1
ATOM 1541 N N . ARG A 1 195 ? -12.692 -3.809 13.076 1.00 89.88 195 ARG A N 1
ATOM 1542 C CA . ARG A 1 195 ? -12.884 -4.954 12.170 1.00 89.88 195 ARG A CA 1
ATOM 1543 C C . ARG A 1 195 ? -14.149 -5.750 12.493 1.00 89.88 195 ARG A C 1
ATOM 1545 O O . ARG A 1 195 ? -14.869 -6.120 11.573 1.00 89.88 195 ARG A O 1
ATOM 1552 N N . THR A 1 196 ? -14.441 -5.978 13.771 1.00 90.69 196 THR A N 1
ATOM 1553 C CA . THR A 1 196 ? -15.669 -6.651 14.211 1.00 90.69 196 THR A CA 1
ATOM 1554 C C . THR A 1 196 ? -16.901 -5.860 13.797 1.00 90.69 196 THR A C 1
ATOM 1556 O O . THR A 1 196 ? -17.796 -6.433 13.192 1.00 90.69 196 THR A O 1
ATOM 1559 N N . TRP A 1 197 ? -16.907 -4.542 14.013 1.00 92.19 197 TRP A N 1
ATOM 1560 C CA . TRP A 1 197 ? -18.015 -3.686 13.586 1.00 92.19 197 TRP A CA 1
ATOM 1561 C C . TRP A 1 197 ? -18.231 -3.726 12.067 1.00 92.19 197 TRP A C 1
ATOM 1563 O O . TRP A 1 197 ? -19.365 -3.824 11.613 1.00 92.19 197 TRP A O 1
ATOM 1573 N N . VAL A 1 198 ? -17.155 -3.703 11.271 1.00 89.31 198 VAL A N 1
ATOM 1574 C CA . VAL A 1 198 ? -17.249 -3.848 9.807 1.00 89.31 198 VAL A CA 1
ATOM 1575 C C . VAL A 1 198 ? -17.854 -5.194 9.424 1.00 89.31 198 VAL A C 1
ATOM 1577 O O . VAL A 1 198 ? -18.721 -5.249 8.557 1.00 89.31 198 VAL A O 1
ATOM 1580 N N . ASN A 1 199 ? -17.417 -6.277 10.066 1.00 86.31 199 ASN A N 1
ATOM 1581 C CA . ASN A 1 199 ? -17.954 -7.605 9.791 1.00 86.31 199 ASN A CA 1
ATOM 1582 C C . ASN A 1 199 ? -19.436 -7.702 10.165 1.00 86.31 199 ASN A C 1
ATOM 1584 O O . ASN A 1 199 ? -20.197 -8.263 9.395 1.00 86.31 199 ASN A O 1
ATOM 1588 N N . GLU A 1 200 ? -19.848 -7.134 11.300 1.00 87.38 200 GLU A N 1
ATOM 1589 C CA . GLU A 1 200 ? -21.252 -7.093 11.728 1.00 87.38 200 GLU A CA 1
ATOM 1590 C C . GLU A 1 200 ? -22.115 -6.227 10.805 1.00 87.38 200 GLU A C 1
ATOM 1592 O O . GLU A 1 200 ? -23.252 -6.580 10.519 1.00 87.38 200 GLU A 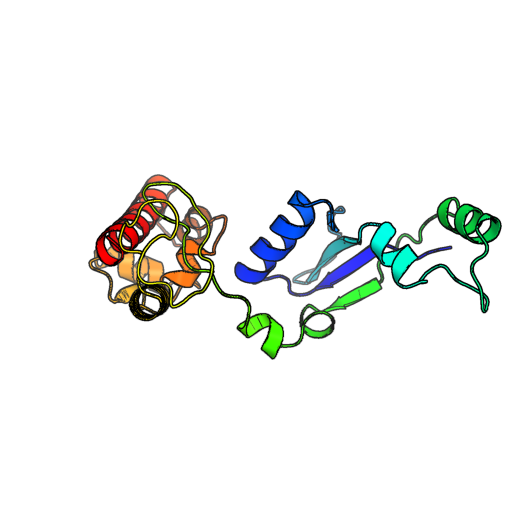O 1
ATOM 1597 N N . PHE A 1 201 ? -21.582 -5.108 10.310 1.00 86.62 201 PHE A N 1
ATOM 1598 C CA . PHE A 1 201 ? -22.302 -4.213 9.405 1.00 86.62 201 PHE A CA 1
ATOM 1599 C C . PHE A 1 201 ? -22.510 -4.824 8.009 1.00 86.62 201 PHE A C 1
ATOM 1601 O O . PHE A 1 201 ? -23.472 -4.487 7.321 1.00 86.62 201 PHE A O 1
ATOM 1608 N N . LEU A 1 202 ? -21.584 -5.681 7.566 1.00 83.25 202 LEU A N 1
ATOM 1609 C CA . LEU A 1 202 ? -21.592 -6.297 6.235 1.00 83.25 202 LEU A CA 1
ATOM 1610 C C . LEU A 1 202 ? -22.073 -7.760 6.227 1.00 83.25 202 LEU A C 1
ATOM 1612 O O . LEU A 1 202 ? -22.086 -8.364 5.151 1.00 83.25 202 LEU A O 1
ATOM 1616 N N . ALA A 1 203 ? -22.402 -8.332 7.388 1.00 75.12 203 ALA A N 1
ATOM 1617 C CA . ALA A 1 203 ? -22.973 -9.675 7.526 1.00 75.12 203 ALA A CA 1
ATOM 1618 C C . ALA A 1 203 ? -24.456 -9.690 7.139 1.00 75.12 203 ALA A C 1
ATOM 1620 O O . ALA A 1 203 ? -24.848 -10.674 6.469 1.00 75.12 203 ALA A O 1
#

Radius of gyration: 22.11 Å; chains: 1; bounding box: 53×38×62 Å

Organism: Salmonella enterica (NCBI:txid28901)

Secondary structure (DSSP, 8-state):
-B---EEEE----HHHHHHHHHHHHTTSEEEEEEEE-STT-EEEEEEE-HHHHHHTTTT--SSS--HHHHHHHHHSPBPSS-EEEEHHHHS-HHHHHH--PPPPPPTTT-PPPSSTT--B-TTT-PBPPPHHHHHHHHTSBGGGSS--HHHHHHHHTSS--BHHHHHH-S-HHHHHHTSTT--HHHHHHHHHHHHHHHHHHH-

pLDDT: m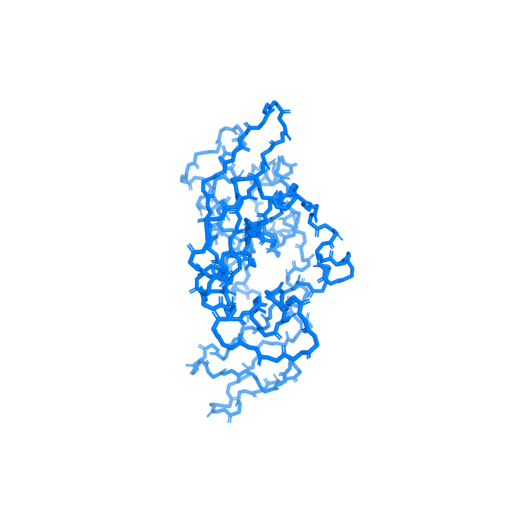ean 85.27, std 7.33, range [49.69, 94.19]

Sequence (203 aa):
KKIVSIGIEDLNTDKIERVISFLIEAGLLYDLSSTSHGVGRTLRRFTPHYAFLIKEKIFSVSRGFNATNLVTILDAPSEKHPLRRSMYSLITKQNYEAISLTLPNCSNCGAKRLADNQKFCHQCGKQLVDESAFRLCMKKNLVELPLTDFQKSVIKQTNFKTVEDVISSKNTATEFMKVKQVAQKRAATLEFKVRTWVNEFLA

Foldseek 3Di:
DAAQKEWEWDPPALLVVLVQVVCVVVVQKAWDDWDDPDPPTITTMIGGDVVVCVVVVVQPPDDDDDPVSSVVVVPDDHDPDHHYDYPCRVAPPVRVVVRADQFAADPPPRHRDPDQQDQADPPPRHGGQHNVLLVCQFADFPLPAPDDPVLNVLCVVFPGTTLVRCVSGPCQLVRSVVDPPRDSVNSVVSSVSSVVVSVVSRD